Protein AF-A0A7T2W0M8-F1 (afdb_monomer_lite)

InterPro domains:
  IPR026442 IPTL-CTERM protein sorting domain [PF18203] (219-244)
  IPR026442 IPTL-CTERM protein sorting domain [TIGR04174] (220-245)

Organism: Delftia acidovorans (NCBI:txid80866)

pLDDT: mean 85.59, std 17.13, range [41.69, 98.75]

Secondary structure (DSSP, 8-state):
-TTHHHHHHHHHHHHHHTT--------EEE-TT-EE--SEEE-TT--EEESSEEE-TT-EEEEEEEEEE-TT-EEE-TT-EEEEEEEEEETTGGGGEE-TT-EEEE-STT-STTEEEEEE-EEESEEEE--TT-EEEEETT-EEEESSEEEESSBEEEEESS-EEEEEPTT-EEEE-SB--BSEE-TTSSPBSTT--BPTT----TTBSSPPP--------PPPHHHHHHHHHHHHHHHHHHHT-----------

Sequence (255 aa):
MHEFNRSLRAALAALLLAGAAAAQAAAFTVGAGGGAYHGTIDLACGDLEVNGPLSAAGATFTGVGMVRIGAAGSIAAAGARIELGAGWHNAAGPGGFTGAASTVAVVGRCSSGGATDITGNTTFSHLSAAQAGQVLRFAAGSEQQVGGTLTLGDVAPQGQGGTAFLTLLPGGAQQIGAVTVAGVDASRGQWLAPTGQNGPGGSSAPGWFARPPTLGAVAVPSLGEWSVLLLSTLAGLLGWRRLRAPRGTTTPTAR

Structure (mmCIF, N/CA/C/O backbone):
data_AF-A0A7T2W0M8-F1
#
_entry.id   AF-A0A7T2W0M8-F1
#
loop_
_atom_site.group_PDB
_atom_site.id
_atom_site.type_symbol
_atom_site.label_atom_id
_atom_site.label_alt_id
_atom_site.label_comp_id
_atom_site.label_asym_id
_atom_site.label_entity_id
_atom_site.label_seq_id
_atom_site.pdbx_PDB_ins_code
_atom_site.Cartn_x
_atom_site.Cartn_y
_atom_site.Cartn_z
_atom_site.occupancy
_atom_site.B_iso_or_equiv
_atom_site.auth_seq_id
_atom_site.auth_comp_id
_atom_site.auth_asym_id
_atom_site.auth_atom_id
_atom_site.pdbx_PDB_model_num
ATOM 1 N N . MET A 1 1 ? -60.285 13.609 -26.391 1.00 54.38 1 MET A N 1
ATOM 2 C CA . MET A 1 1 ? -60.100 12.774 -25.176 1.00 54.38 1 MET A CA 1
ATOM 3 C C . MET A 1 1 ? -58.938 11.774 -25.255 1.00 54.38 1 MET A C 1
ATOM 5 O O . MET A 1 1 ? -58.418 11.423 -24.205 1.00 54.38 1 MET A O 1
ATOM 9 N N . HIS A 1 2 ? -58.475 11.339 -26.437 1.00 50.44 2 HIS A N 1
ATOM 10 C CA . HIS A 1 2 ? -57.364 10.374 -26.544 1.00 50.44 2 HIS A CA 1
ATOM 11 C C . HIS A 1 2 ? -55.961 10.927 -26.214 1.00 50.44 2 HIS A C 1
ATOM 13 O O . HIS A 1 2 ? -55.124 10.171 -25.728 1.00 50.44 2 HIS A O 1
ATOM 19 N N . GLU A 1 3 ? -55.697 12.221 -26.415 1.00 49.81 3 GLU A N 1
ATOM 20 C CA . GLU A 1 3 ? -54.364 12.802 -26.166 1.00 49.81 3 GLU A CA 1
ATOM 21 C C . GLU A 1 3 ? -54.072 13.056 -24.681 1.00 49.81 3 GLU A C 1
ATOM 23 O O . GLU A 1 3 ? -52.961 12.807 -24.221 1.00 49.81 3 GLU A O 1
ATOM 28 N N . PHE A 1 4 ? -55.087 13.425 -23.894 1.00 53.53 4 PHE A N 1
ATOM 29 C CA . PHE A 1 4 ? -54.942 13.685 -22.455 1.00 53.53 4 PHE A CA 1
ATOM 30 C C . PHE A 1 4 ? -54.483 12.437 -21.676 1.00 53.53 4 PHE A C 1
ATOM 32 O O . PHE A 1 4 ? -53.680 12.514 -20.750 1.00 53.53 4 PHE A O 1
ATOM 39 N N . ASN A 1 5 ? -54.927 11.257 -22.119 1.00 54.75 5 ASN A N 1
ATOM 40 C CA . ASN A 1 5 ? -54.570 9.967 -21.525 1.00 54.75 5 ASN A CA 1
ATOM 41 C C . ASN A 1 5 ? -53.127 9.529 -21.854 1.00 54.75 5 ASN A C 1
ATOM 43 O O . ASN A 1 5 ? -52.549 8.700 -21.151 1.00 54.75 5 ASN A O 1
ATOM 47 N N . ARG A 1 6 ? -52.532 10.082 -22.921 1.00 54.69 6 ARG A N 1
ATOM 48 C CA . ARG A 1 6 ? -51.153 9.792 -23.345 1.00 54.69 6 ARG A CA 1
ATOM 49 C C . ARG A 1 6 ? -50.152 10.624 -22.539 1.00 54.69 6 ARG A C 1
ATOM 51 O O . ARG A 1 6 ? -49.151 10.084 -22.074 1.00 54.69 6 ARG A O 1
ATOM 58 N N . SER A 1 7 ? -50.483 11.890 -22.285 1.00 54.88 7 SER A N 1
ATOM 59 C CA . SER A 1 7 ? -49.679 12.814 -21.475 1.00 54.88 7 SER A CA 1
ATOM 60 C C . SER A 1 7 ? -49.634 12.412 -19.997 1.00 54.88 7 SER A C 1
ATOM 62 O O . SER A 1 7 ? -48.577 12.472 -19.373 1.00 54.88 7 SER A O 1
ATOM 64 N N . LEU A 1 8 ? -50.753 11.919 -19.450 1.00 53.69 8 LEU A N 1
ATOM 65 C CA . LEU A 1 8 ? -50.835 11.464 -18.057 1.00 53.69 8 LEU A CA 1
ATOM 66 C C . LEU A 1 8 ? -49.981 10.206 -17.799 1.00 53.69 8 LEU A C 1
ATOM 68 O O . LEU A 1 8 ? -49.335 10.092 -16.761 1.00 53.69 8 LEU A O 1
ATOM 72 N N . ARG A 1 9 ? -49.923 9.279 -18.768 1.00 56.34 9 ARG A N 1
ATOM 73 C CA . ARG A 1 9 ? -49.090 8.063 -18.689 1.00 56.34 9 ARG A CA 1
ATOM 74 C C . ARG A 1 9 ? -47.593 8.361 -18.812 1.00 56.34 9 ARG A C 1
ATOM 76 O O . ARG A 1 9 ? -46.797 7.721 -18.133 1.00 56.34 9 ARG A O 1
ATOM 83 N N . ALA A 1 10 ? -47.216 9.341 -19.635 1.00 57.12 10 ALA A N 1
ATOM 84 C CA . ALA A 1 10 ? -45.825 9.774 -19.772 1.00 57.12 10 ALA A CA 1
ATOM 85 C C . ALA A 1 10 ? -45.307 10.474 -18.501 1.00 57.12 10 ALA A C 1
ATOM 87 O O . ALA A 1 10 ? -44.186 10.211 -18.069 1.00 57.12 10 ALA A O 1
ATOM 88 N N . ALA A 1 11 ? -46.141 11.297 -17.854 1.00 57.31 11 ALA A N 1
ATOM 89 C CA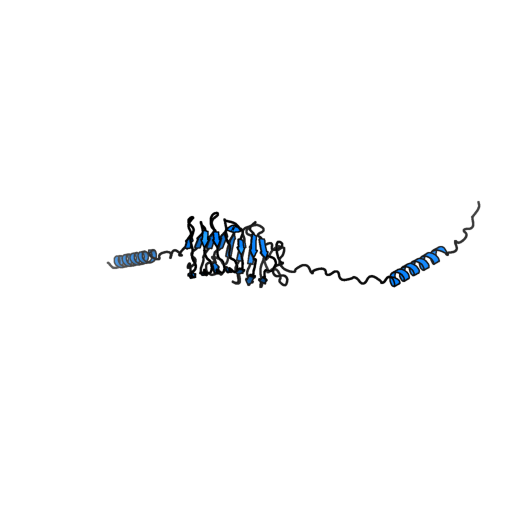 . ALA A 1 11 ? -45.790 11.956 -16.596 1.00 57.31 11 ALA A CA 1
ATOM 90 C C . ALA A 1 11 ? -45.624 10.959 -15.432 1.00 57.31 11 ALA A C 1
ATOM 92 O O . ALA A 1 11 ? -44.709 11.106 -14.623 1.00 57.31 11 ALA A O 1
ATOM 93 N N . LEU A 1 12 ? -46.451 9.906 -15.378 1.00 55.28 12 LEU A N 1
ATOM 94 C CA . LEU A 1 12 ? -46.353 8.868 -14.345 1.00 55.28 12 LEU A CA 1
ATOM 95 C C . LEU A 1 12 ? -45.084 8.005 -14.493 1.00 55.28 12 LEU A C 1
ATOM 97 O O . LEU A 1 12 ? -44.481 7.622 -13.494 1.00 55.28 12 LEU A O 1
ATOM 101 N N . ALA A 1 13 ? -44.648 7.734 -15.730 1.00 54.69 13 ALA A N 1
ATOM 102 C CA . ALA A 1 13 ? -43.407 7.003 -15.998 1.00 54.69 13 ALA A CA 1
ATOM 103 C C . ALA A 1 13 ? -42.158 7.823 -15.627 1.00 54.69 13 ALA A C 1
ATOM 105 O O . ALA A 1 13 ? -41.228 7.284 -15.034 1.00 54.69 13 ALA A O 1
ATOM 106 N N . ALA A 1 14 ? -42.152 9.134 -15.895 1.00 55.06 14 ALA A N 1
ATOM 107 C CA . ALA A 1 14 ? -41.048 10.015 -15.505 1.00 55.06 14 ALA A CA 1
ATOM 108 C C . ALA A 1 14 ? -40.925 10.176 -13.976 1.00 55.06 14 ALA A C 1
ATOM 110 O O . ALA A 1 14 ? -39.813 10.260 -13.457 1.00 55.06 14 ALA A O 1
ATOM 111 N N . LEU A 1 15 ? -42.046 10.146 -13.242 1.00 53.12 15 LEU A N 1
ATOM 112 C CA . LEU A 1 15 ? -42.040 10.199 -11.774 1.00 53.12 15 LEU A CA 1
ATOM 113 C C . LEU A 1 15 ? -41.512 8.902 -11.131 1.00 53.12 15 LEU A C 1
ATOM 115 O O . LEU A 1 15 ? -40.892 8.955 -10.073 1.00 53.12 15 LEU A O 1
ATOM 119 N N . LEU A 1 16 ? -41.710 7.748 -11.779 1.00 50.25 16 LEU A N 1
ATOM 120 C CA . LEU A 1 16 ? -41.204 6.450 -11.308 1.00 50.25 16 LEU A CA 1
ATOM 121 C C . LEU A 1 16 ? -39.692 6.269 -11.545 1.00 50.25 16 LEU A C 1
ATOM 123 O O . LEU A 1 16 ? -39.049 5.549 -10.786 1.00 50.25 16 LEU A O 1
ATOM 127 N N . LEU A 1 17 ? -39.103 6.951 -12.536 1.00 50.19 17 LEU A N 1
ATOM 128 C CA . LEU A 1 17 ? -37.648 6.950 -12.765 1.00 50.19 17 LEU A CA 1
ATOM 129 C C . LEU A 1 17 ? -36.875 7.956 -11.893 1.00 50.19 17 LEU A C 1
ATOM 131 O O . LEU A 1 17 ? -35.672 7.794 -11.716 1.00 50.19 17 LEU A O 1
ATOM 135 N N . ALA A 1 18 ? -37.542 8.953 -11.306 1.00 50.78 18 ALA A N 1
ATOM 136 C CA . ALA A 1 18 ? -36.915 9.886 -10.362 1.00 50.78 18 ALA A CA 1
ATOM 137 C C . ALA A 1 18 ? -36.729 9.291 -8.948 1.00 50.78 18 ALA A C 1
ATOM 139 O O . ALA A 1 18 ? -36.037 9.875 -8.118 1.00 50.78 18 ALA A O 1
ATOM 140 N N . GLY A 1 19 ? -37.343 8.132 -8.677 1.00 41.69 19 GLY A N 1
ATOM 141 C CA . GLY A 1 19 ? -37.269 7.412 -7.403 1.00 41.69 19 GLY A CA 1
ATOM 142 C C . GLY A 1 19 ? -36.206 6.314 -7.342 1.00 41.69 19 GLY A C 1
ATOM 143 O O . GLY A 1 19 ? -36.139 5.610 -6.335 1.00 41.69 19 GLY A O 1
ATOM 144 N N . ALA A 1 20 ? -35.374 6.149 -8.380 1.00 43.62 20 ALA A N 1
ATOM 145 C CA . ALA A 1 20 ? -34.167 5.337 -8.278 1.00 43.62 20 ALA A CA 1
ATOM 146 C C . ALA A 1 20 ? -33.198 6.062 -7.340 1.00 43.62 20 ALA A C 1
ATOM 148 O O . ALA A 1 20 ? -32.345 6.837 -7.770 1.00 43.62 20 ALA A O 1
ATOM 149 N N . ALA A 1 21 ? -33.401 5.860 -6.037 1.00 44.41 21 ALA A N 1
ATOM 150 C CA . ALA A 1 21 ? -32.468 6.247 -5.005 1.00 44.41 21 ALA A CA 1
ATOM 151 C C . ALA A 1 21 ? -31.076 5.847 -5.488 1.00 44.41 21 ALA A C 1
ATOM 153 O O . ALA A 1 21 ? -30.828 4.673 -5.774 1.00 44.41 21 ALA A O 1
ATOM 154 N N . ALA A 1 22 ? -30.178 6.825 -5.606 1.00 44.47 22 ALA A N 1
ATOM 155 C CA . ALA A 1 22 ? -28.765 6.525 -5.529 1.00 44.47 22 ALA A CA 1
ATOM 156 C C . ALA A 1 22 ? -28.620 5.682 -4.262 1.00 44.47 22 ALA A C 1
ATOM 158 O O . ALA A 1 22 ? -28.859 6.190 -3.166 1.00 44.47 22 ALA A O 1
ATOM 159 N N . ALA A 1 23 ? -28.363 4.384 -4.416 1.00 41.91 23 ALA A N 1
ATOM 160 C CA . ALA A 1 23 ? -27.996 3.539 -3.301 1.00 41.91 23 ALA A CA 1
ATOM 161 C C . ALA A 1 23 ? -26.742 4.195 -2.725 1.00 41.91 23 ALA A C 1
ATOM 163 O O . ALA A 1 23 ? -25.669 4.098 -3.320 1.00 41.91 23 ALA A O 1
ATOM 164 N N . GLN A 1 24 ? -26.899 4.988 -1.660 1.00 45.53 24 GLN A N 1
ATOM 165 C CA . GLN A 1 24 ? -25.758 5.542 -0.958 1.00 45.53 24 GLN A CA 1
ATOM 166 C C . GLN A 1 24 ? -24.965 4.333 -0.483 1.00 45.53 24 GLN A C 1
ATOM 168 O O . GLN A 1 24 ? -25.453 3.545 0.329 1.00 45.53 24 GLN A O 1
ATOM 173 N N . ALA A 1 25 ? -23.780 4.153 -1.061 1.00 53.84 25 ALA A N 1
ATOM 174 C CA . ALA A 1 25 ? -22.843 3.150 -0.607 1.00 53.84 25 ALA A CA 1
ATOM 175 C C . ALA A 1 25 ? -22.631 3.368 0.896 1.00 53.84 25 ALA A C 1
ATOM 177 O O . ALA A 1 25 ? -22.449 4.505 1.343 1.00 53.84 25 ALA A O 1
ATOM 178 N N . ALA A 1 26 ? -22.755 2.303 1.683 1.00 60.84 26 ALA A N 1
ATOM 179 C CA . ALA A 1 26 ? -22.680 2.410 3.128 1.00 60.84 26 ALA A CA 1
ATOM 180 C C . ALA A 1 26 ? -21.237 2.759 3.513 1.00 60.84 26 ALA A C 1
ATOM 182 O O . ALA A 1 26 ? -20.351 1.911 3.459 1.00 60.84 26 ALA A O 1
ATOM 183 N N . ALA A 1 27 ? -20.990 4.020 3.866 1.00 86.12 27 ALA A N 1
ATOM 184 C CA . ALA A 1 27 ? -19.720 4.421 4.448 1.00 86.12 27 ALA A CA 1
ATOM 185 C C . ALA A 1 27 ? -19.640 3.902 5.892 1.00 86.12 27 ALA A C 1
ATOM 187 O O . ALA A 1 27 ? -20.592 4.034 6.665 1.00 86.12 27 ALA A O 1
ATOM 188 N N . PHE A 1 28 ? -18.503 3.318 6.262 1.00 94.19 28 PHE A N 1
ATOM 189 C CA . PHE A 1 28 ? -18.184 2.997 7.648 1.00 94.19 28 PHE A CA 1
ATOM 190 C C . PHE A 1 28 ? -17.311 4.114 8.205 1.00 94.19 28 PHE A C 1
ATOM 192 O O . PHE A 1 28 ? -16.152 4.252 7.816 1.00 94.19 28 PHE A O 1
ATOM 199 N N . THR A 1 29 ? -17.863 4.906 9.121 1.00 95.94 29 THR A N 1
ATOM 200 C CA . THR A 1 29 ? -17.172 6.075 9.673 1.00 95.94 29 THR A CA 1
ATOM 201 C C . THR A 1 29 ? -16.845 5.882 11.150 1.00 95.94 29 THR A C 1
ATOM 203 O O . THR A 1 29 ? -17.721 5.605 11.967 1.00 95.94 29 THR A O 1
ATOM 206 N N . VAL A 1 30 ? -15.582 6.106 11.508 1.00 96.25 30 VAL A N 1
ATOM 207 C CA . VAL A 1 30 ? -15.088 6.169 12.886 1.00 96.25 30 VAL A CA 1
ATOM 208 C C . VAL A 1 30 ? -14.776 7.620 13.217 1.00 96.25 30 VAL A C 1
ATOM 210 O O . VAL A 1 30 ? -13.864 8.222 12.647 1.00 96.25 30 VAL A O 1
ATOM 213 N N . GLY A 1 31 ? -15.548 8.197 14.136 1.00 94.69 31 GLY A N 1
ATOM 214 C CA . GLY A 1 31 ? -15.343 9.566 14.607 1.00 94.69 31 GLY A CA 1
ATOM 215 C C . GLY A 1 31 ? -14.135 9.712 15.539 1.00 94.69 31 GLY A C 1
ATOM 216 O O . GLY A 1 31 ? -13.470 8.740 15.888 1.00 94.69 31 GLY A O 1
ATOM 217 N N . ALA A 1 32 ? -13.888 10.940 16.001 1.00 92.31 32 ALA A N 1
ATOM 218 C CA . ALA A 1 32 ? -12.747 11.275 16.864 1.00 92.31 32 ALA A CA 1
ATOM 219 C C . ALA A 1 32 ? -12.708 10.499 18.198 1.00 92.31 32 ALA A C 1
ATOM 221 O O . ALA A 1 32 ? -11.633 10.289 18.750 1.00 92.31 32 ALA A O 1
ATOM 222 N N . GLY A 1 33 ? -13.863 10.043 18.702 1.00 90.56 33 GLY A N 1
ATOM 223 C CA . GLY A 1 33 ? -13.948 9.195 19.900 1.00 90.56 33 GLY A CA 1
ATOM 224 C C . GLY A 1 33 ? -13.418 7.770 19.704 1.00 90.56 33 GLY A C 1
ATOM 225 O O . GLY A 1 33 ? -13.269 7.037 20.679 1.00 90.56 33 GLY A O 1
ATOM 226 N N . GLY A 1 34 ? -13.116 7.388 18.462 1.00 95.81 34 GLY A N 1
ATOM 227 C CA . GLY A 1 34 ? -12.664 6.054 18.107 1.00 95.81 34 GLY A CA 1
ATOM 228 C C . GLY A 1 34 ? -13.784 5.019 18.060 1.00 95.81 34 GLY A C 1
ATOM 229 O O . GLY A 1 34 ? -14.970 5.330 18.183 1.00 95.81 34 GLY A O 1
ATOM 230 N N . GLY A 1 35 ? -13.396 3.768 17.840 1.00 95.50 35 GLY A N 1
ATOM 231 C CA . GLY A 1 35 ? -14.312 2.641 17.759 1.00 95.50 35 GLY A CA 1
ATOM 232 C C . GLY A 1 35 ? -13.587 1.303 17.694 1.00 95.50 35 GLY A C 1
ATOM 233 O O . GLY A 1 35 ? -12.365 1.234 17.560 1.00 95.50 35 GLY A O 1
ATOM 234 N N . ALA A 1 36 ? -14.358 0.226 17.782 1.00 97.25 36 ALA A N 1
ATOM 235 C CA . ALA A 1 36 ? -13.867 -1.132 17.617 1.00 97.25 36 ALA A CA 1
ATOM 236 C C . ALA A 1 36 ? -14.786 -1.902 16.668 1.00 97.25 36 ALA A C 1
ATOM 238 O O . ALA A 1 36 ? -16.010 -1.805 16.764 1.00 97.25 36 ALA A O 1
ATOM 239 N N . TYR A 1 37 ? -14.196 -2.669 15.760 1.00 97.19 37 TYR A N 1
ATOM 240 C CA . TYR A 1 37 ? -14.911 -3.534 14.837 1.00 97.19 37 TYR A CA 1
ATOM 241 C C . TYR A 1 37 ? -14.096 -4.798 14.583 1.00 97.19 37 TYR A C 1
ATOM 243 O O . TYR A 1 37 ? -12.976 -4.717 14.105 1.00 97.19 37 TYR A O 1
ATOM 251 N N . HIS A 1 38 ? -14.655 -5.969 14.878 1.00 96.12 38 HIS A N 1
ATOM 252 C CA . HIS A 1 38 ? -13.936 -7.252 14.806 1.00 96.12 38 HIS A CA 1
ATOM 253 C C . HIS A 1 38 ? -14.637 -8.284 13.910 1.00 96.12 38 HIS A C 1
ATOM 255 O O . HIS A 1 38 ? -14.308 -9.466 13.945 1.00 96.12 38 HIS A O 1
ATOM 261 N N . GLY A 1 39 ? -15.646 -7.850 13.152 1.00 96.56 39 GLY A N 1
ATOM 262 C CA . GLY A 1 39 ? -16.467 -8.717 12.311 1.00 96.56 39 GLY A CA 1
ATOM 263 C C . GLY A 1 39 ? -16.042 -8.734 10.845 1.00 96.56 39 GLY A C 1
ATOM 264 O O . GLY A 1 39 ? -14.950 -8.297 10.474 1.00 96.56 39 GLY A O 1
ATOM 265 N N . THR A 1 40 ? -16.956 -9.215 10.006 1.00 97.62 40 THR A N 1
ATOM 266 C CA . THR A 1 40 ? -16.873 -9.126 8.547 1.00 97.62 40 THR A CA 1
ATOM 267 C C . THR A 1 40 ? -17.937 -8.173 8.020 1.00 97.62 40 THR A C 1
ATOM 269 O O . THR A 1 40 ? -19.115 -8.318 8.354 1.00 97.62 40 THR A O 1
ATOM 272 N N . ILE A 1 41 ? -17.535 -7.221 7.179 1.00 96.00 41 ILE A N 1
ATOM 273 C CA . ILE A 1 41 ? -18.435 -6.277 6.513 1.00 96.00 41 ILE A CA 1
ATOM 274 C C . ILE A 1 41 ? -18.063 -6.131 5.036 1.00 96.00 41 ILE A C 1
ATOM 276 O O . ILE A 1 41 ? -16.887 -6.131 4.670 1.00 96.00 41 ILE A O 1
ATOM 280 N N . ASP A 1 42 ? -19.082 -6.008 4.190 1.00 95.88 42 ASP A N 1
ATOM 281 C CA . ASP A 1 42 ? -18.961 -5.547 2.806 1.00 95.88 42 ASP A CA 1
ATOM 282 C C . ASP A 1 42 ? -19.539 -4.128 2.742 1.00 95.88 42 ASP A C 1
ATOM 284 O O . ASP A 1 42 ? -20.692 -3.921 3.127 1.00 95.88 42 ASP A O 1
ATOM 288 N N . LEU A 1 43 ? -18.741 -3.147 2.313 1.00 95.56 43 LEU A N 1
ATOM 289 C CA . LEU A 1 43 ? -19.176 -1.746 2.225 1.00 95.56 43 LEU A CA 1
ATOM 290 C C . LEU A 1 43 ? -19.883 -1.416 0.906 1.00 95.56 43 LEU A C 1
ATOM 292 O O . LEU A 1 43 ? -20.316 -0.283 0.714 1.00 95.56 43 LEU A O 1
ATOM 296 N N . ALA A 1 44 ? -20.024 -2.381 -0.006 1.00 94.19 44 ALA A N 1
ATOM 297 C CA . ALA A 1 44 ? -20.683 -2.208 -1.297 1.00 94.19 44 ALA A CA 1
ATOM 298 C C . ALA A 1 44 ? -20.149 -0.989 -2.080 1.00 94.19 44 ALA A C 1
ATOM 300 O O . ALA A 1 44 ? -20.909 -0.188 -2.619 1.00 94.19 44 ALA A O 1
ATOM 301 N N . CYS A 1 45 ? -18.821 -0.868 -2.134 1.00 94.31 45 CYS A N 1
ATOM 302 C CA . CYS A 1 45 ? -18.059 0.263 -2.669 1.00 94.31 45 CYS A CA 1
ATOM 303 C C . CYS A 1 45 ? -18.161 1.568 -1.872 1.00 94.31 45 CYS A C 1
ATOM 305 O O . CYS A 1 45 ? -17.771 2.618 -2.375 1.00 94.31 45 CYS A O 1
ATOM 307 N N . GLY A 1 46 ? -18.646 1.497 -0.634 1.00 94.69 46 GLY A N 1
ATOM 308 C CA . GLY A 1 46 ? -18.607 2.582 0.335 1.00 94.69 46 GLY A CA 1
ATOM 309 C C . GLY A 1 46 ? -17.233 2.720 0.977 1.00 94.69 46 GLY A C 1
ATOM 310 O O . GLY A 1 46 ? -16.404 1.805 0.941 1.00 94.69 46 GLY A O 1
ATOM 311 N N . ASP A 1 47 ? -16.993 3.882 1.569 1.00 95.75 47 ASP A N 1
ATOM 312 C CA . ASP A 1 47 ? -15.686 4.227 2.114 1.00 95.75 47 ASP A CA 1
ATOM 313 C C . ASP A 1 47 ? -15.537 3.788 3.571 1.00 95.75 47 ASP A C 1
ATOM 315 O O . ASP A 1 47 ? -16.479 3.841 4.363 1.00 95.75 47 ASP A O 1
ATOM 319 N N . LEU A 1 48 ? -14.318 3.397 3.935 1.00 97.50 48 LEU A N 1
ATOM 320 C CA . LEU A 1 48 ? -13.888 3.268 5.321 1.00 97.50 48 LEU A CA 1
ATOM 321 C C . LEU A 1 48 ? -13.220 4.582 5.730 1.00 97.50 48 LEU A C 1
ATOM 323 O O . LEU A 1 48 ? -12.069 4.834 5.373 1.00 97.50 48 LEU A O 1
ATOM 327 N N . GLU A 1 49 ? -13.933 5.417 6.479 1.00 97.75 49 GLU A N 1
ATOM 328 C CA . GLU A 1 49 ? -13.439 6.708 6.952 1.00 97.75 49 GLU A CA 1
ATOM 329 C C . GLU A 1 49 ? -13.085 6.652 8.441 1.00 97.75 49 GLU A C 1
ATOM 331 O O . GLU A 1 49 ? -13.921 6.367 9.294 1.00 97.75 49 GLU A O 1
ATOM 336 N N . VAL A 1 50 ? -11.832 6.944 8.774 1.00 98.12 50 VAL A N 1
ATOM 337 C CA . VAL A 1 50 ? -11.278 6.799 10.120 1.00 98.12 50 VAL A CA 1
ATOM 338 C C . VAL A 1 50 ? -10.654 8.117 10.560 1.00 98.12 50 VAL A C 1
ATOM 340 O O . VAL A 1 50 ? -9.547 8.466 10.155 1.00 98.12 50 VAL A O 1
ATOM 343 N N . ASN A 1 51 ? -11.376 8.852 11.404 1.00 97.56 51 ASN A N 1
ATOM 344 C CA . ASN A 1 51 ? -10.979 10.162 11.931 1.00 97.56 51 ASN A CA 1
ATOM 345 C C . ASN A 1 51 ? -10.554 10.118 13.416 1.00 97.56 51 ASN A C 1
ATOM 347 O O . ASN A 1 51 ? -10.089 11.124 13.947 1.00 97.56 51 ASN A O 1
ATOM 351 N N . GLY A 1 52 ? -10.693 8.963 14.072 1.00 96.75 52 GLY A N 1
ATOM 352 C CA . GLY A 1 52 ? -10.150 8.644 15.399 1.00 96.75 52 GLY A CA 1
ATOM 353 C C . GLY A 1 52 ? -9.576 7.219 15.428 1.00 96.75 52 GLY A C 1
ATOM 354 O O . GLY A 1 52 ? -9.453 6.602 14.370 1.00 96.75 52 GLY A O 1
ATOM 355 N N . PRO A 1 53 ? -9.196 6.667 16.592 1.00 98.12 53 PRO A N 1
ATOM 356 C CA . PRO A 1 53 ? -8.609 5.329 16.670 1.00 98.12 53 PRO A CA 1
ATOM 357 C C . PRO A 1 53 ? -9.642 4.221 16.415 1.00 98.12 53 PRO A C 1
ATOM 359 O O . PRO A 1 53 ? -10.655 4.134 17.104 1.00 98.12 53 PRO A O 1
ATOM 362 N N . LEU A 1 54 ? -9.364 3.335 15.461 1.00 98.56 54 LEU A N 1
ATOM 363 C CA . LEU A 1 54 ? -10.145 2.140 15.153 1.00 98.56 54 LEU A CA 1
ATOM 364 C C . LEU A 1 54 ? -9.375 0.879 15.566 1.00 98.56 54 LEU A C 1
ATOM 366 O O . LEU A 1 54 ? -8.345 0.551 14.978 1.00 98.56 54 LEU A O 1
ATOM 370 N N . SER A 1 55 ? -9.907 0.128 16.529 1.00 98.38 55 SER A N 1
ATOM 371 C CA . SER A 1 55 ? -9.473 -1.246 16.804 1.00 98.38 55 SER A CA 1
ATOM 372 C C . SER A 1 55 ? -10.156 -2.203 15.830 1.00 98.38 55 SER A C 1
ATOM 374 O O . SER A 1 55 ? -11.374 -2.359 15.865 1.00 98.38 55 SER A O 1
ATOM 376 N N . ALA A 1 56 ? -9.380 -2.833 14.953 1.00 98.25 56 ALA A N 1
ATOM 377 C CA . ALA A 1 56 ? -9.871 -3.689 13.876 1.00 98.25 56 ALA A CA 1
ATOM 378 C C . ALA A 1 56 ? -9.192 -5.067 13.835 1.00 98.25 56 ALA A C 1
ATOM 380 O O . ALA A 1 56 ? -9.088 -5.689 12.778 1.00 98.25 56 ALA A O 1
ATOM 381 N N . ALA A 1 57 ? -8.681 -5.548 14.970 1.00 98.00 57 ALA A N 1
ATOM 382 C CA . ALA A 1 57 ? -7.977 -6.825 15.024 1.00 98.00 57 ALA A CA 1
ATOM 383 C C . ALA A 1 57 ? -8.875 -7.982 14.545 1.00 98.00 57 ALA A C 1
ATOM 385 O O . ALA A 1 57 ? -10.009 -8.114 15.008 1.00 98.00 57 ALA A O 1
ATOM 386 N N . GLY A 1 58 ? -8.367 -8.793 13.614 1.00 97.81 58 GLY A N 1
ATOM 387 C CA . GLY A 1 58 ? -9.077 -9.920 12.998 1.00 97.81 58 GLY A CA 1
ATOM 388 C C . GLY A 1 58 ? -10.254 -9.542 12.091 1.00 97.81 58 GLY A C 1
ATOM 389 O O . GLY A 1 58 ? -10.911 -10.433 11.556 1.00 97.81 58 GLY A O 1
ATOM 390 N N . ALA A 1 59 ? -10.533 -8.250 11.899 1.00 98.38 59 ALA A N 1
ATOM 391 C CA . ALA A 1 59 ? -11.656 -7.808 11.087 1.00 98.38 59 ALA A CA 1
ATOM 392 C C . ALA A 1 59 ? -11.445 -8.107 9.600 1.00 98.38 59 ALA A C 1
ATOM 394 O O . ALA A 1 59 ? -10.319 -8.142 9.099 1.00 98.38 59 ALA A O 1
ATOM 395 N N . THR A 1 60 ? -12.547 -8.267 8.875 1.00 98.62 60 THR A N 1
ATOM 396 C CA . THR A 1 60 ? -12.542 -8.401 7.418 1.00 98.62 60 THR A CA 1
ATOM 397 C C . THR A 1 60 ? -13.412 -7.315 6.799 1.00 98.62 60 THR A C 1
ATOM 399 O O . THR A 1 60 ? -14.631 -7.328 6.950 1.00 98.62 60 THR A O 1
ATOM 402 N N . PHE A 1 61 ? -12.787 -6.387 6.083 1.00 97.88 61 PHE A N 1
ATOM 403 C CA . PHE A 1 61 ? -13.464 -5.373 5.283 1.00 97.88 61 PHE A CA 1
ATOM 404 C C . PHE A 1 61 ? -13.361 -5.769 3.816 1.00 97.88 61 PHE A C 1
ATOM 406 O O . PHE A 1 61 ? -12.261 -5.970 3.304 1.00 97.88 61 PHE A O 1
ATOM 413 N N . THR A 1 62 ? -14.497 -5.885 3.142 1.00 96.88 62 THR A N 1
ATOM 414 C CA . THR A 1 62 ? -14.574 -6.181 1.708 1.00 96.88 62 THR A CA 1
ATOM 415 C C . THR A 1 62 ? -15.376 -5.112 0.991 1.00 96.88 62 THR A C 1
ATOM 417 O O . THR A 1 62 ? -16.097 -4.337 1.622 1.00 96.88 62 THR A O 1
ATOM 420 N N . GLY A 1 63 ? -15.223 -5.047 -0.333 1.00 94.56 63 GLY A N 1
ATOM 421 C CA . GLY A 1 63 ? -15.950 -4.074 -1.143 1.00 94.56 63 GLY A CA 1
ATOM 422 C C . GLY A 1 63 ? -15.735 -2.639 -0.663 1.00 94.56 63 GLY A C 1
ATOM 423 O O . GLY A 1 63 ? -16.662 -1.842 -0.748 1.00 94.56 63 GLY A O 1
ATOM 424 N N . VAL A 1 64 ? -14.559 -2.315 -0.117 1.00 96.75 64 VAL A N 1
ATOM 425 C CA . VAL A 1 64 ? -14.247 -0.945 0.286 1.00 96.75 64 VAL A CA 1
ATOM 426 C C . VAL A 1 64 ? -13.986 -0.134 -0.981 1.00 96.75 64 VAL A C 1
ATOM 428 O O . VAL A 1 64 ? -13.191 -0.527 -1.836 1.00 96.75 64 VAL A O 1
ATOM 431 N N . GLY A 1 65 ? -14.657 1.005 -1.118 1.00 95.56 65 GLY A N 1
ATOM 432 C CA . GLY A 1 65 ? -14.321 2.001 -2.128 1.00 95.56 65 GLY A CA 1
ATOM 433 C C . GLY A 1 65 ? -12.939 2.559 -1.817 1.00 95.56 65 GLY A C 1
ATOM 434 O O . GLY A 1 65 ? -11.929 2.105 -2.363 1.00 95.56 65 GLY A O 1
ATOM 435 N N . MET A 1 66 ? -12.889 3.504 -0.886 1.00 95.44 66 MET A N 1
ATOM 436 C CA . MET A 1 66 ? -11.658 4.112 -0.403 1.00 95.44 66 MET A CA 1
ATOM 437 C C . MET A 1 66 ? -11.452 3.877 1.095 1.00 95.44 66 MET A C 1
ATOM 439 O O . MET A 1 66 ? -12.383 3.966 1.891 1.00 95.44 66 MET A O 1
ATOM 443 N N . VAL A 1 67 ? -10.204 3.635 1.499 1.00 98.06 67 VAL A N 1
ATOM 444 C CA . VAL A 1 67 ? -9.791 3.763 2.904 1.00 98.06 67 VAL A CA 1
ATOM 445 C C . VAL A 1 67 ? -9.246 5.171 3.116 1.00 98.06 67 VAL A C 1
ATOM 447 O O . VAL A 1 67 ? -8.266 5.554 2.477 1.00 98.06 67 VAL A O 1
ATOM 450 N N . ARG A 1 68 ? -9.853 5.938 4.023 1.00 98.12 68 ARG A N 1
ATOM 451 C CA . ARG A 1 68 ? -9.425 7.289 4.406 1.00 98.12 68 ARG A CA 1
ATOM 452 C C . ARG A 1 68 ? -9.099 7.338 5.888 1.00 98.12 68 ARG A C 1
ATOM 454 O O . ARG A 1 68 ? -9.991 7.317 6.726 1.00 98.12 68 ARG A O 1
ATOM 461 N N . ILE A 1 69 ? -7.820 7.479 6.202 1.00 98.50 69 ILE A N 1
ATOM 462 C CA . ILE A 1 69 ? -7.322 7.719 7.554 1.00 98.50 69 ILE A CA 1
ATOM 463 C C . ILE A 1 69 ? -7.009 9.211 7.650 1.00 98.50 69 ILE A C 1
ATOM 465 O O . ILE A 1 69 ? -6.113 9.716 6.964 1.00 98.50 69 ILE A O 1
ATOM 469 N N . GLY A 1 70 ? -7.797 9.930 8.447 1.00 98.00 70 GLY A N 1
ATOM 470 C CA . GLY A 1 70 ? -7.590 11.347 8.732 1.00 98.00 70 GLY A CA 1
ATOM 471 C C . GLY A 1 70 ? -6.315 11.579 9.545 1.00 98.00 70 GLY A C 1
ATOM 472 O O . GLY A 1 70 ? -5.728 10.642 10.071 1.00 98.00 70 GLY A O 1
ATOM 473 N N . ALA A 1 71 ? -5.884 12.835 9.688 1.00 96.75 71 ALA A N 1
ATOM 474 C CA . ALA A 1 71 ? -4.629 13.167 10.379 1.00 96.75 71 ALA A CA 1
ATOM 475 C C . ALA A 1 71 ? -4.599 12.743 11.865 1.00 96.75 71 ALA A C 1
ATOM 477 O O . ALA A 1 71 ? -3.530 12.485 12.405 1.00 96.75 71 ALA A O 1
ATOM 478 N N . ALA A 1 72 ? -5.768 12.659 12.510 1.00 94.88 72 ALA A N 1
ATOM 479 C CA . ALA A 1 72 ? -5.936 12.142 13.873 1.00 94.88 72 ALA A CA 1
ATOM 480 C C . ALA A 1 72 ? -6.405 10.671 13.913 1.00 94.88 72 ALA A C 1
ATOM 482 O O . ALA A 1 72 ? -6.608 10.106 14.988 1.00 94.88 72 ALA A O 1
ATOM 483 N N . GLY A 1 73 ? -6.618 10.061 12.746 1.00 98.06 73 GLY A N 1
ATOM 484 C CA . GLY A 1 73 ? -7.086 8.690 12.613 1.00 98.06 73 GLY A CA 1
ATOM 485 C C . GLY A 1 73 ? -5.965 7.681 12.822 1.00 98.06 73 GLY A C 1
ATOM 486 O O . GLY A 1 73 ? -4.801 7.939 12.519 1.00 98.06 73 GLY A O 1
ATOM 487 N N . SER A 1 74 ? -6.326 6.499 13.311 1.00 98.50 74 SER A N 1
ATOM 488 C CA . SER A 1 74 ? -5.437 5.339 13.285 1.00 98.50 74 SER A CA 1
ATOM 489 C C . SER A 1 74 ? -6.243 4.054 13.164 1.00 98.50 74 SER A C 1
ATOM 491 O O . SER A 1 74 ? -7.359 3.976 13.667 1.00 98.50 74 SER A O 1
ATOM 493 N N . ILE A 1 75 ? -5.692 3.039 12.505 1.00 98.62 75 ILE A N 1
ATOM 494 C CA . ILE A 1 75 ? -6.285 1.702 12.430 1.00 98.62 75 ILE A CA 1
ATOM 495 C C . ILE A 1 75 ? -5.299 0.699 13.033 1.00 98.62 75 ILE A C 1
ATOM 497 O O . ILE A 1 75 ? -4.185 0.538 12.534 1.00 98.62 75 ILE A O 1
ATOM 501 N N . ALA A 1 76 ? -5.724 0.002 14.087 1.00 98.44 76 ALA A N 1
ATOM 502 C CA . ALA A 1 76 ? -5.033 -1.136 14.684 1.00 98.44 76 ALA A CA 1
ATOM 503 C C . ALA A 1 76 ? -5.634 -2.443 14.140 1.00 98.44 76 ALA A C 1
ATOM 505 O O . ALA A 1 76 ? -6.598 -2.986 14.675 1.00 98.44 76 ALA A O 1
ATOM 506 N N . ALA A 1 77 ? -5.076 -2.934 13.040 1.00 98.12 77 ALA A N 1
ATOM 507 C CA . ALA A 1 77 ? -5.621 -3.967 12.167 1.00 98.12 77 ALA A CA 1
ATOM 508 C C . ALA A 1 77 ? -4.885 -5.316 12.287 1.00 98.12 77 ALA A C 1
ATOM 510 O O . ALA A 1 77 ? -4.680 -5.994 11.284 1.00 98.12 77 ALA A O 1
ATOM 511 N N . ALA A 1 78 ? -4.406 -5.703 13.474 1.00 98.25 78 ALA A N 1
ATOM 512 C CA . ALA A 1 78 ? -3.645 -6.949 13.634 1.00 98.25 78 ALA A CA 1
ATOM 513 C C . ALA A 1 78 ? -4.433 -8.165 13.100 1.00 98.25 78 ALA A C 1
ATOM 515 O O . ALA A 1 78 ? -5.570 -8.392 13.506 1.00 98.25 78 ALA A O 1
ATOM 516 N N . GLY A 1 79 ? -3.853 -8.920 12.165 1.00 98.06 79 GLY A N 1
ATOM 517 C CA . GLY A 1 79 ? -4.494 -10.062 11.502 1.00 98.06 79 GLY A CA 1
ATOM 518 C C . GLY A 1 79 ? -5.724 -9.724 10.649 1.00 98.06 79 GLY A C 1
ATOM 519 O O . GLY A 1 79 ? -6.441 -10.633 10.246 1.00 98.06 79 GLY A O 1
ATOM 520 N N . ALA A 1 80 ? -6.005 -8.444 10.393 1.00 98.62 80 ALA A N 1
ATOM 521 C CA . ALA A 1 80 ? -7.161 -8.031 9.606 1.00 98.62 80 ALA A CA 1
ATOM 522 C C . ALA A 1 80 ? -6.934 -8.220 8.100 1.00 98.62 80 ALA A C 1
ATOM 524 O O . ALA A 1 80 ? -5.799 -8.212 7.610 1.00 98.62 80 ALA A O 1
ATOM 525 N N . ARG A 1 81 ? -8.033 -8.291 7.349 1.00 98.56 81 ARG A N 1
ATOM 526 C CA . ARG A 1 81 ? -8.043 -8.232 5.886 1.00 98.56 81 ARG A CA 1
ATOM 527 C C . ARG A 1 81 ? -8.859 -7.031 5.423 1.00 98.56 81 ARG A C 1
ATOM 529 O O . ARG A 1 81 ? -9.997 -6.864 5.849 1.00 98.56 81 ARG A O 1
ATOM 536 N N . ILE A 1 82 ? -8.287 -6.208 4.552 1.00 98.50 82 ILE A N 1
ATOM 537 C CA . ILE A 1 82 ? -8.952 -5.037 3.974 1.00 98.50 82 ILE A CA 1
ATOM 538 C C . ILE A 1 82 ? -8.857 -5.138 2.455 1.00 98.50 82 ILE A C 1
ATOM 540 O O . ILE A 1 82 ? -7.761 -5.059 1.905 1.00 98.50 82 ILE A O 1
ATOM 544 N N . GLU A 1 83 ? -9.993 -5.310 1.784 1.00 97.81 83 GLU A N 1
ATOM 545 C CA . GLU A 1 83 ? -10.094 -5.304 0.325 1.00 97.81 83 GLU A CA 1
ATOM 546 C C . GLU A 1 83 ? -10.686 -3.982 -0.159 1.00 97.81 83 GLU A C 1
ATOM 548 O O . GLU A 1 83 ? -11.826 -3.656 0.179 1.00 97.81 83 GLU A O 1
ATOM 553 N N . LEU A 1 84 ? -9.920 -3.237 -0.955 1.00 96.88 84 LEU A N 1
ATOM 554 C CA . LEU A 1 84 ? -10.287 -1.913 -1.460 1.00 96.88 84 LEU A CA 1
ATOM 555 C C . LEU A 1 84 ? -10.113 -1.815 -2.973 1.00 96.88 84 LEU A C 1
ATOM 557 O O . LEU A 1 84 ? -9.278 -2.531 -3.523 1.00 96.88 84 LEU A O 1
ATOM 561 N N . GLY A 1 85 ? -10.823 -0.892 -3.629 1.00 94.56 85 GLY A N 1
ATOM 562 C CA . GLY A 1 85 ? -10.667 -0.693 -5.077 1.00 94.56 85 GLY A CA 1
ATOM 563 C C . GLY A 1 85 ? -10.428 0.721 -5.575 1.00 94.56 85 GLY A C 1
ATOM 564 O O . GLY A 1 85 ? -9.663 0.898 -6.524 1.00 94.56 85 GLY A O 1
ATOM 565 N N . ALA A 1 86 ? -11.030 1.738 -4.963 1.00 93.06 86 ALA A N 1
ATOM 566 C CA . ALA A 1 86 ? -10.868 3.118 -5.416 1.00 93.06 86 ALA A CA 1
ATOM 567 C C . ALA A 1 86 ? -9.565 3.739 -4.899 1.00 93.06 86 ALA A C 1
ATOM 569 O O . ALA A 1 86 ? -8.855 4.399 -5.658 1.00 93.06 86 ALA A O 1
ATOM 570 N N . GLY A 1 87 ? -9.210 3.510 -3.630 1.00 95.19 87 GLY A N 1
ATOM 571 C CA . GLY A 1 87 ? -7.968 4.074 -3.113 1.00 95.19 87 GLY A CA 1
ATOM 572 C C . GLY A 1 87 ? -7.643 3.835 -1.647 1.00 95.19 87 GLY A C 1
ATOM 573 O O . GLY A 1 87 ? -8.447 3.348 -0.853 1.00 95.19 87 GLY A O 1
ATOM 574 N N . TRP A 1 88 ? -6.427 4.238 -1.303 1.00 98.12 88 TRP A N 1
ATOM 575 C CA . TRP A 1 88 ? -5.888 4.282 0.046 1.00 98.12 88 TRP A CA 1
ATOM 576 C C . TRP A 1 88 ? -5.338 5.681 0.325 1.00 98.12 88 TRP A C 1
ATOM 578 O O . TRP A 1 88 ? -4.499 6.191 -0.421 1.00 98.12 88 TRP A O 1
ATOM 588 N N . HIS A 1 89 ? -5.778 6.300 1.416 1.00 98.06 89 HIS A N 1
ATOM 589 C CA . HIS A 1 89 ? -5.328 7.621 1.832 1.00 98.06 89 HIS 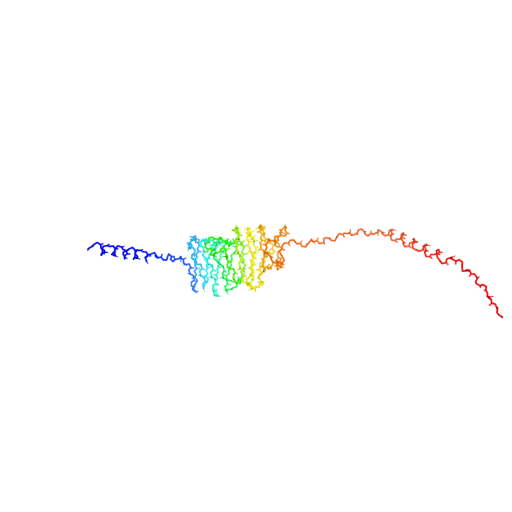A CA 1
ATOM 590 C C . HIS A 1 89 ? -5.000 7.639 3.317 1.00 98.06 89 HIS A C 1
ATOM 592 O O . HIS A 1 89 ? -5.891 7.530 4.159 1.00 98.06 89 HIS A O 1
ATOM 598 N N . ASN A 1 90 ? -3.723 7.836 3.641 1.00 98.38 90 ASN A N 1
ATOM 599 C CA . ASN A 1 90 ? -3.251 7.885 5.018 1.00 98.38 90 ASN A CA 1
ATOM 600 C C . ASN A 1 90 ? -2.630 9.245 5.371 1.00 98.38 90 ASN A C 1
ATOM 602 O O . ASN A 1 90 ? -1.426 9.457 5.221 1.00 98.38 90 ASN A O 1
ATOM 606 N N . ALA A 1 91 ? -3.454 10.167 5.873 1.00 98.00 91 ALA A N 1
ATOM 607 C CA . ALA A 1 91 ? -3.004 11.499 6.286 1.00 98.00 91 ALA A CA 1
ATOM 608 C C . ALA A 1 91 ? -2.257 11.504 7.628 1.00 98.00 91 ALA A C 1
ATOM 610 O O . ALA A 1 91 ? -1.520 12.446 7.905 1.00 98.00 91 ALA A O 1
ATOM 611 N N . ALA A 1 92 ? -2.440 10.473 8.457 1.00 97.12 92 ALA A N 1
ATOM 612 C CA . ALA A 1 92 ? -1.757 10.324 9.743 1.00 97.12 92 ALA A CA 1
ATOM 613 C C . ALA A 1 92 ? -0.301 9.828 9.603 1.00 97.12 92 ALA A C 1
ATOM 615 O O . ALA A 1 92 ? 0.434 9.751 10.589 1.00 97.12 92 ALA A O 1
ATOM 616 N N . GLY A 1 93 ? 0.141 9.494 8.384 1.00 94.75 93 GLY A N 1
ATOM 617 C CA . GLY A 1 93 ? 1.481 8.969 8.128 1.00 94.75 93 GLY A CA 1
ATOM 618 C C . GLY A 1 93 ? 1.673 7.554 8.693 1.00 94.75 93 GLY A C 1
ATOM 619 O O . GLY A 1 93 ? 0.696 6.827 8.881 1.00 94.75 93 GLY A O 1
ATOM 620 N N . PRO A 1 94 ? 2.912 7.126 8.997 1.00 92.06 94 PRO A N 1
ATOM 621 C CA . PRO A 1 94 ? 3.189 5.740 9.387 1.00 92.06 94 PRO A CA 1
ATOM 622 C C . PRO A 1 94 ? 2.408 5.248 10.617 1.00 92.06 94 PRO A C 1
ATOM 624 O O . PRO A 1 94 ? 2.126 4.061 10.715 1.00 92.06 94 PRO A O 1
ATOM 627 N N . GLY A 1 95 ? 2.025 6.147 11.535 1.00 93.50 95 GLY A N 1
ATOM 628 C CA . GLY A 1 95 ? 1.209 5.816 12.711 1.00 93.50 95 GLY A CA 1
ATOM 629 C C . GLY A 1 95 ? -0.288 5.643 12.425 1.00 93.50 95 GLY A C 1
ATOM 630 O O . GLY A 1 95 ? -1.010 5.112 13.265 1.00 93.50 95 GLY A O 1
ATOM 631 N N . GLY A 1 96 ? -0.761 6.054 11.244 1.00 97.06 96 GLY A N 1
ATOM 632 C CA . GLY A 1 96 ? -2.161 5.924 10.841 1.00 97.06 96 GLY A CA 1
ATOM 633 C C . GLY A 1 96 ? -2.610 4.481 10.627 1.00 97.06 96 GLY A C 1
ATOM 634 O O . GLY A 1 96 ? -3.791 4.176 10.754 1.00 97.06 96 GLY A O 1
ATOM 635 N N . PHE A 1 97 ? -1.686 3.562 10.354 1.00 98.56 97 PHE A N 1
ATOM 636 C CA . PHE A 1 97 ? -2.004 2.153 10.160 1.00 98.56 97 PHE A CA 1
ATOM 637 C C . PHE A 1 97 ? -0.974 1.265 10.848 1.00 98.56 97 PHE A C 1
ATOM 639 O O . PHE A 1 97 ? 0.218 1.334 10.565 1.00 98.56 97 PHE A O 1
ATOM 646 N N . THR A 1 98 ? -1.454 0.386 11.722 1.00 97.12 98 THR A N 1
ATOM 647 C CA . THR A 1 98 ? -0.651 -0.645 12.380 1.00 97.12 98 THR A CA 1
ATOM 648 C C . THR A 1 98 ? -1.379 -1.972 12.240 1.00 97.12 98 THR A C 1
ATOM 650 O O . THR A 1 98 ? -2.506 -2.121 12.691 1.00 97.12 98 THR A O 1
ATOM 653 N N . GLY A 1 99 ? -0.779 -2.958 11.582 1.00 93.19 99 GLY A N 1
ATOM 654 C CA . GLY A 1 99 ? -1.487 -4.200 11.274 1.00 93.19 99 GLY A CA 1
ATOM 655 C C . GLY A 1 99 ? -0.542 -5.375 11.149 1.00 93.19 99 GLY A C 1
ATOM 656 O O . GLY A 1 99 ? -0.312 -5.856 10.044 1.00 93.19 99 GLY A O 1
ATOM 657 N N . ALA A 1 100 ? 0.019 -5.843 12.264 1.00 96.00 100 ALA A N 1
ATOM 658 C CA . ALA A 1 100 ? 0.841 -7.053 12.263 1.00 96.00 100 ALA A CA 1
ATOM 659 C C . ALA A 1 100 ? 0.060 -8.224 11.642 1.00 96.00 100 ALA A C 1
ATOM 661 O O . ALA A 1 100 ? -1.095 -8.441 12.004 1.00 96.00 100 ALA A O 1
ATOM 662 N N . ALA A 1 101 ? 0.664 -8.940 10.690 1.00 97.00 101 ALA A N 1
ATOM 663 C CA . ALA A 1 101 ? 0.030 -10.025 9.928 1.00 97.00 101 ALA A CA 1
ATOM 664 C C . ALA A 1 101 ? -1.247 -9.630 9.147 1.00 97.00 101 ALA A C 1
ATOM 666 O O . ALA A 1 101 ? -2.000 -10.498 8.712 1.00 97.00 101 ALA A O 1
ATOM 667 N N . SER A 1 102 ? -1.511 -8.334 8.956 1.00 98.56 102 SER A N 1
ATOM 668 C CA . SER A 1 102 ? -2.658 -7.857 8.172 1.00 98.56 102 SER A CA 1
ATOM 669 C C . SER A 1 102 ? -2.412 -7.941 6.668 1.00 98.56 102 SER A C 1
ATOM 671 O O . SER A 1 102 ? -1.279 -7.818 6.202 1.00 98.56 102 SER A O 1
ATOM 673 N N . THR A 1 103 ? -3.483 -8.091 5.895 1.00 98.75 103 THR A N 1
ATOM 674 C CA . THR A 1 103 ? -3.431 -8.027 4.431 1.00 98.75 103 THR A CA 1
ATOM 675 C C . THR A 1 103 ? -4.277 -6.875 3.918 1.00 98.75 103 THR A C 1
ATOM 677 O O . THR A 1 103 ? -5.486 -6.846 4.144 1.00 98.75 103 THR A O 1
ATOM 680 N N . VAL A 1 104 ? -3.653 -5.967 3.169 1.00 98.62 104 VAL A N 1
ATOM 681 C CA . VAL A 1 104 ? -4.354 -4.986 2.337 1.00 98.62 104 VAL A CA 1
ATOM 682 C C . VAL A 1 104 ? -4.331 -5.491 0.898 1.00 98.62 104 VAL A C 1
ATOM 684 O O . VAL A 1 104 ? -3.268 -5.698 0.307 1.00 98.62 104 VAL A O 1
ATOM 687 N N . ALA A 1 105 ? -5.512 -5.749 0.352 1.00 98.12 105 ALA A N 1
ATOM 688 C CA . ALA A 1 105 ? -5.699 -6.243 -0.999 1.00 98.12 105 ALA A CA 1
ATOM 689 C C . ALA A 1 105 ? -6.374 -5.171 -1.845 1.00 98.12 105 ALA A C 1
ATOM 691 O O . ALA A 1 105 ? -7.527 -4.806 -1.625 1.00 98.12 105 ALA A O 1
ATOM 692 N N . VAL A 1 106 ? -5.645 -4.676 -2.832 1.00 97.44 106 VAL A N 1
ATOM 693 C CA . VAL A 1 106 ? -6.217 -3.863 -3.884 1.00 97.44 106 VAL A CA 1
ATOM 694 C C . VAL A 1 106 ? -6.872 -4.804 -4.888 1.00 97.44 106 VAL A C 1
ATOM 696 O O . VAL A 1 106 ? -6.211 -5.587 -5.573 1.00 97.44 106 VAL A O 1
ATOM 699 N N . VAL A 1 107 ? -8.192 -4.736 -4.941 1.00 92.88 107 VAL A N 1
ATOM 700 C CA . VAL A 1 107 ? -9.045 -5.481 -5.861 1.00 92.88 107 VAL A CA 1
ATOM 701 C C . VAL A 1 107 ? -9.675 -4.470 -6.810 1.00 92.88 107 VAL A C 1
ATOM 703 O O . VAL A 1 107 ? -10.024 -3.377 -6.390 1.00 92.88 107 VAL A O 1
ATOM 706 N N . GLY A 1 108 ? -9.858 -4.764 -8.096 1.00 83.69 108 GLY A N 1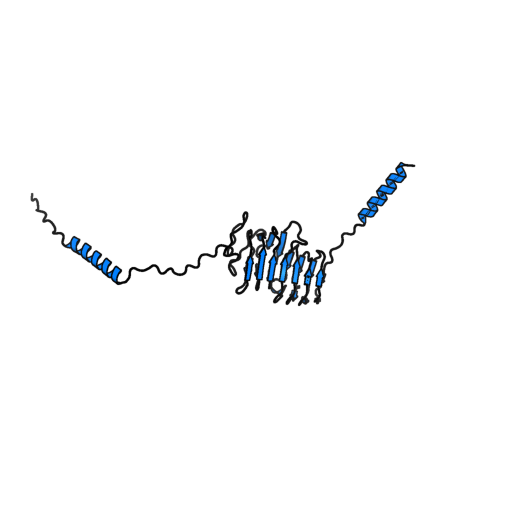
ATOM 707 C CA . GLY A 1 108 ? -10.490 -3.763 -8.971 1.00 83.69 108 GLY A CA 1
ATOM 708 C C . GLY A 1 108 ? -12.006 -3.665 -8.820 1.00 83.69 108 GLY A C 1
ATOM 709 O O . GLY A 1 108 ? -12.626 -2.829 -9.479 1.00 83.69 108 GLY A O 1
ATOM 710 N N . ARG A 1 109 ? -12.617 -4.453 -7.922 1.00 84.56 109 ARG A N 1
ATOM 711 C CA . ARG A 1 109 ? -13.977 -4.187 -7.438 1.00 84.56 109 ARG A CA 1
ATOM 712 C C . ARG A 1 109 ? -13.972 -2.794 -6.801 1.00 84.56 109 ARG A C 1
ATOM 714 O O . ARG A 1 109 ? -13.217 -2.580 -5.869 1.00 84.56 109 ARG A O 1
ATOM 721 N N . CYS A 1 110 ? -14.813 -1.880 -7.287 1.00 88.38 110 CYS A N 1
ATOM 722 C CA . CYS A 1 110 ? -14.906 -0.470 -6.861 1.00 88.38 110 CYS A CA 1
ATOM 723 C C . CYS A 1 110 ? -13.855 0.500 -7.443 1.00 88.38 110 CYS A C 1
ATOM 725 O O . CYS A 1 110 ? -13.877 1.679 -7.099 1.00 88.38 110 CYS A O 1
ATOM 727 N N . SER A 1 111 ? -12.976 0.060 -8.352 1.00 86.31 111 SER A N 1
ATOM 728 C CA . SER A 1 111 ? -12.113 0.983 -9.106 1.00 86.31 111 SER A CA 1
ATOM 729 C C . SER A 1 111 ? -12.903 1.658 -10.234 1.00 86.31 111 SER A C 1
ATOM 731 O O . SER A 1 111 ? -13.569 0.990 -11.028 1.00 86.31 111 SER A O 1
ATOM 733 N N . SER A 1 112 ? -12.807 2.987 -10.339 1.00 76.50 112 SER A N 1
ATOM 734 C CA . SER A 1 112 ? -13.296 3.725 -11.508 1.00 76.50 112 SER A CA 1
ATOM 735 C C . SER A 1 112 ? -12.142 3.919 -12.497 1.00 76.50 112 SER A C 1
ATOM 737 O O . SER A 1 112 ? -11.096 4.466 -12.160 1.00 76.50 112 SER A O 1
ATOM 739 N N . GLY A 1 113 ? -12.293 3.399 -13.717 1.00 79.38 113 GLY A N 1
ATOM 740 C CA . GLY A 1 113 ? -11.267 3.524 -14.761 1.00 79.38 113 GLY A CA 1
ATOM 741 C C . GLY A 1 113 ? -10.039 2.618 -14.601 1.00 79.38 113 GLY A C 1
ATOM 742 O O . GLY A 1 113 ? -9.042 2.845 -15.278 1.00 79.38 113 GLY A O 1
ATOM 743 N N . GLY A 1 114 ? -10.089 1.601 -13.731 1.00 86.81 114 GLY A N 1
ATOM 744 C CA . GLY A 1 114 ? -9.000 0.627 -13.565 1.00 86.81 114 GLY A CA 1
ATOM 745 C C . GLY A 1 114 ? -7.766 1.177 -12.846 1.00 86.81 114 GLY A C 1
ATOM 746 O O . GLY A 1 114 ? -6.724 0.525 -12.836 1.00 86.81 114 GLY A O 1
ATOM 747 N N . ALA A 1 115 ? -7.876 2.362 -12.247 1.00 93.00 115 ALA A N 1
ATOM 748 C CA . ALA A 1 115 ? -6.836 2.964 -11.432 1.00 93.00 115 ALA A CA 1
ATOM 749 C C . ALA A 1 115 ? -7.220 2.955 -9.947 1.00 93.00 115 ALA A C 1
ATOM 751 O O . ALA A 1 115 ? -8.398 3.037 -9.591 1.00 93.00 115 ALA A O 1
ATOM 752 N N . THR A 1 116 ? -6.208 2.886 -9.088 1.00 96.38 116 THR A N 1
ATOM 753 C CA . THR A 1 116 ? -6.342 3.020 -7.635 1.00 96.38 116 THR A CA 1
ATOM 754 C C . THR A 1 116 ? -5.316 4.020 -7.140 1.00 96.38 116 THR A C 1
ATOM 756 O O . THR A 1 116 ? -4.116 3.833 -7.352 1.00 96.38 116 THR A O 1
ATOM 759 N N . ASP A 1 117 ? -5.779 5.063 -6.460 1.00 96.06 117 ASP A N 1
ATOM 760 C CA . ASP A 1 117 ? -4.902 6.081 -5.889 1.00 96.06 117 ASP A CA 1
ATOM 761 C C . ASP A 1 117 ? -4.407 5.645 -4.503 1.00 96.06 117 ASP A C 1
ATOM 763 O O . ASP A 1 117 ? -5.196 5.279 -3.632 1.00 96.06 117 ASP A O 1
ATOM 767 N N . ILE A 1 118 ? -3.092 5.682 -4.289 1.00 97.62 118 ILE A N 1
ATOM 768 C CA . ILE A 1 118 ? -2.449 5.335 -3.017 1.00 97.62 118 ILE A CA 1
ATOM 769 C C . ILE A 1 118 ? -1.638 6.540 -2.547 1.00 97.62 118 ILE A C 1
ATOM 771 O O . ILE A 1 118 ? -0.723 7.008 -3.228 1.00 97.62 118 ILE A O 1
ATOM 775 N N . THR A 1 119 ? -1.992 7.074 -1.382 1.00 97.56 119 THR A N 1
ATOM 776 C CA . THR A 1 119 ? -1.480 8.356 -0.887 1.00 97.56 119 THR A CA 1
ATOM 777 C C . THR A 1 119 ? -1.170 8.316 0.610 1.00 97.56 119 THR A C 1
ATOM 779 O O . THR A 1 119 ? -1.715 7.502 1.365 1.00 97.56 119 THR A O 1
ATOM 782 N N . GLY A 1 120 ? -0.283 9.218 1.042 1.00 97.25 120 GLY A N 1
ATOM 783 C CA . GLY A 1 120 ? 0.289 9.205 2.389 1.00 97.25 120 GLY A CA 1
ATOM 784 C C . GLY A 1 120 ? 1.330 8.103 2.579 1.00 97.25 120 GLY A C 1
ATOM 785 O O . GLY A 1 120 ? 1.548 7.293 1.684 1.00 97.25 120 GLY A O 1
ATOM 786 N N . ASN A 1 121 ? 1.986 8.065 3.737 1.00 97.88 121 ASN A N 1
ATOM 787 C CA . ASN A 1 121 ? 3.027 7.070 4.013 1.00 97.88 121 ASN A CA 1
ATOM 788 C C . ASN A 1 121 ? 2.454 5.938 4.856 1.00 97.88 121 ASN A C 1
ATOM 790 O O . ASN A 1 121 ? 1.894 6.196 5.920 1.00 97.88 121 ASN A O 1
ATOM 794 N N . THR A 1 122 ? 2.609 4.695 4.406 1.00 98.44 122 THR A N 1
ATOM 795 C CA . THR A 1 122 ? 2.027 3.529 5.086 1.00 98.44 122 THR A CA 1
ATOM 796 C C . THR A 1 122 ? 3.010 2.369 5.120 1.00 98.44 122 THR A C 1
ATOM 798 O O . THR A 1 122 ? 3.686 2.096 4.133 1.00 98.44 122 THR A O 1
ATOM 801 N N . THR A 1 123 ? 3.069 1.667 6.255 1.00 98.06 123 THR A N 1
ATOM 802 C CA . THR A 1 123 ? 3.772 0.383 6.372 1.00 98.06 123 THR A CA 1
ATOM 803 C C . THR A 1 123 ? 2.753 -0.748 6.417 1.00 98.06 123 THR A C 1
ATOM 805 O O . THR A 1 123 ? 2.055 -0.934 7.411 1.00 98.06 123 THR A O 1
ATOM 808 N N . PHE A 1 124 ? 2.659 -1.508 5.333 1.00 98.50 124 PHE A N 1
ATOM 809 C CA . PHE A 1 124 ? 1.791 -2.673 5.217 1.00 98.50 124 PHE A CA 1
ATOM 810 C C . PHE A 1 124 ? 2.503 -3.931 5.723 1.00 98.50 124 PHE A C 1
ATOM 812 O O . PHE A 1 124 ? 3.694 -4.125 5.476 1.00 98.50 124 PHE A O 1
ATOM 819 N N . SER A 1 125 ? 1.768 -4.834 6.380 1.00 98.31 125 SER A N 1
ATOM 820 C CA . SER A 1 125 ? 2.293 -6.181 6.646 1.00 98.31 125 SER A CA 1
ATOM 821 C C . SER A 1 125 ? 2.284 -7.003 5.361 1.00 98.31 125 SER A C 1
ATOM 823 O O . SER A 1 125 ? 3.333 -7.459 4.924 1.00 98.31 125 SER A O 1
ATOM 825 N N . HIS A 1 126 ? 1.140 -7.125 4.693 1.00 98.50 126 HIS A N 1
ATOM 826 C CA . HIS A 1 126 ? 1.058 -7.674 3.341 1.00 98.50 126 HIS A CA 1
ATOM 827 C C . HIS A 1 126 ? 0.284 -6.702 2.449 1.00 98.50 126 HIS A C 1
ATOM 829 O O . HIS A 1 126 ? -0.764 -6.190 2.850 1.00 98.50 126 HIS A O 1
ATOM 835 N N . LEU A 1 127 ? 0.804 -6.457 1.247 1.00 98.62 127 LEU A N 1
ATOM 836 C CA . LEU A 1 127 ? 0.152 -5.652 0.216 1.00 98.62 127 LEU A CA 1
ATOM 837 C C . LEU A 1 127 ? 0.005 -6.506 -1.039 1.00 98.62 127 LEU A C 1
ATOM 839 O O . LEU A 1 127 ? 0.979 -7.093 -1.514 1.00 98.62 127 LEU A O 1
ATOM 843 N N . SER A 1 128 ? -1.205 -6.568 -1.581 1.00 98.25 128 SER A N 1
ATOM 844 C CA . SER A 1 128 ? -1.478 -7.311 -2.809 1.00 98.25 128 SER A CA 1
ATOM 845 C C . SER A 1 128 ? -2.275 -6.481 -3.802 1.00 98.25 128 SER A C 1
ATOM 847 O O . SER A 1 128 ? -3.196 -5.774 -3.414 1.00 98.25 128 SER A O 1
ATOM 849 N N . ALA A 1 129 ? -1.920 -6.579 -5.078 1.00 97.25 129 ALA A N 1
ATOM 850 C CA . ALA A 1 129 ? -2.688 -6.072 -6.204 1.00 97.25 129 ALA A CA 1
ATOM 851 C C . ALA A 1 129 ? -2.489 -7.040 -7.372 1.00 97.25 129 ALA A C 1
ATOM 853 O O . ALA A 1 129 ? -1.410 -7.102 -7.959 1.00 97.25 129 ALA A O 1
ATOM 854 N N . ALA A 1 130 ? -3.497 -7.856 -7.662 1.00 90.94 130 ALA A N 1
ATOM 855 C CA . ALA A 1 130 ? -3.374 -8.970 -8.607 1.00 90.94 130 ALA A CA 1
ATOM 856 C C . ALA A 1 130 ? -4.381 -8.899 -9.762 1.00 90.94 130 ALA A C 1
ATOM 858 O O . ALA A 1 130 ? -4.557 -9.875 -10.489 1.00 90.94 130 ALA A O 1
ATOM 859 N N . GLN A 1 131 ? -5.075 -7.770 -9.920 1.00 90.62 131 GLN A N 1
ATOM 860 C CA . GLN A 1 131 ? -5.952 -7.582 -11.063 1.00 90.62 131 GLN A CA 1
ATOM 861 C C . GLN A 1 131 ? -5.145 -7.096 -12.265 1.00 90.62 131 GLN A C 1
ATOM 863 O O . GLN A 1 131 ? -4.655 -5.966 -12.282 1.00 90.62 131 GLN A O 1
ATOM 868 N N . ALA A 1 132 ? -5.083 -7.933 -13.295 1.00 89.75 132 ALA A N 1
ATOM 869 C CA . ALA A 1 132 ? -4.406 -7.600 -14.537 1.00 89.75 132 ALA A CA 1
ATOM 870 C C . ALA A 1 132 ? -4.925 -6.285 -15.146 1.00 89.75 132 ALA A C 1
ATOM 872 O O . ALA A 1 132 ? -6.131 -6.027 -15.193 1.00 89.75 132 ALA A O 1
ATOM 873 N N . GLY A 1 133 ? -4.000 -5.452 -15.618 1.00 88.00 133 GLY A N 1
ATOM 874 C CA . GLY A 1 133 ? -4.280 -4.151 -16.224 1.00 88.00 133 GLY A CA 1
ATOM 875 C C . GLY A 1 133 ? -4.578 -3.028 -15.228 1.00 88.00 133 GLY A C 1
ATOM 876 O O . GLY A 1 133 ? -4.785 -1.893 -15.653 1.00 88.00 133 GLY A O 1
ATOM 877 N N . GLN A 1 134 ? -4.591 -3.304 -13.921 1.00 93.25 134 GLN A N 1
ATOM 878 C CA . GLN A 1 134 ? -4.830 -2.276 -12.914 1.00 93.25 134 GLN A CA 1
ATOM 879 C C . GLN A 1 134 ? -3.630 -1.333 -12.772 1.00 93.25 134 GLN A C 1
ATOM 881 O O . GLN A 1 134 ? -2.481 -1.767 -12.674 1.00 93.25 134 GLN A O 1
ATOM 886 N N . VAL A 1 135 ? -3.905 -0.032 -12.697 1.00 95.31 135 VAL A N 1
ATOM 887 C CA . VAL A 1 135 ? -2.902 1.009 -12.454 1.00 95.31 135 VAL A CA 1
ATOM 888 C C . VAL A 1 135 ? -2.899 1.377 -10.972 1.00 95.31 135 VAL A C 1
ATOM 890 O O . VAL A 1 135 ? -3.914 1.813 -10.432 1.00 95.31 135 VAL A O 1
ATOM 893 N N . LEU A 1 136 ? -1.753 1.248 -10.307 1.00 97.19 136 LEU A N 1
ATOM 894 C CA . LEU A 1 136 ? -1.573 1.710 -8.929 1.00 97.19 136 LEU A CA 1
ATOM 895 C C . LEU A 1 136 ? -0.889 3.071 -8.958 1.00 97.19 136 LEU A C 1
ATOM 897 O O . LEU A 1 136 ? 0.286 3.163 -9.304 1.00 97.19 136 LEU A O 1
ATOM 901 N N . ARG A 1 137 ? -1.616 4.132 -8.617 1.00 96.88 137 ARG A N 1
ATOM 902 C CA . ARG A 1 137 ? -1.136 5.509 -8.728 1.00 96.88 137 ARG A CA 1
ATOM 903 C C . ARG A 1 137 ? -0.683 6.034 -7.373 1.00 96.88 137 ARG A C 1
ATOM 905 O O . ARG A 1 137 ? -1.493 6.469 -6.557 1.00 96.88 137 ARG A O 1
ATOM 912 N N . PHE A 1 138 ? 0.620 6.059 -7.153 1.00 97.94 138 PHE A N 1
ATOM 913 C CA . PHE A 1 138 ? 1.233 6.531 -5.919 1.00 97.94 138 PHE A CA 1
ATOM 914 C C . PHE A 1 138 ? 1.472 8.041 -5.960 1.00 97.94 138 PHE A C 1
ATOM 916 O O . PHE A 1 138 ? 2.078 8.556 -6.904 1.00 97.94 138 PHE A O 1
ATOM 923 N N . ALA A 1 139 ? 1.020 8.767 -4.936 1.00 97.31 139 ALA A N 1
ATOM 924 C CA . ALA A 1 139 ? 1.290 10.202 -4.827 1.00 97.31 139 ALA A CA 1
ATOM 925 C C . ALA A 1 139 ? 2.802 10.486 -4.815 1.00 97.31 139 ALA A C 1
ATOM 927 O O . ALA A 1 139 ? 3.563 9.801 -4.123 1.00 97.31 139 ALA A O 1
ATOM 928 N N . ALA A 1 140 ? 3.239 11.514 -5.546 1.00 96.19 140 ALA A N 1
ATOM 929 C CA . ALA A 1 140 ? 4.638 11.932 -5.543 1.00 96.19 140 ALA A CA 1
ATOM 930 C C . ALA A 1 140 ? 5.121 12.260 -4.119 1.00 96.19 140 ALA A C 1
ATOM 932 O O . ALA A 1 140 ? 4.401 12.861 -3.322 1.00 96.19 140 ALA A O 1
ATOM 933 N N . GLY A 1 141 ? 6.343 11.838 -3.796 1.00 95.69 141 GLY A N 1
ATOM 934 C CA . GLY A 1 141 ? 6.945 12.008 -2.473 1.00 95.69 141 GLY A CA 1
ATOM 935 C C . GLY A 1 141 ? 6.426 11.055 -1.389 1.00 95.69 141 GLY A C 1
ATOM 936 O O . GLY A 1 141 ? 7.009 11.031 -0.307 1.00 95.69 141 GLY A O 1
ATOM 937 N N . SER A 1 142 ? 5.386 10.255 -1.658 1.00 97.06 142 SER A N 1
ATOM 938 C CA . SER A 1 142 ? 4.905 9.244 -0.709 1.00 97.06 142 SER A CA 1
ATOM 939 C C . SER A 1 142 ? 5.771 7.985 -0.719 1.00 97.06 142 SER A C 1
ATOM 941 O O . SER A 1 142 ? 6.374 7.640 -1.739 1.00 97.06 142 SER A O 1
ATOM 943 N N . GLU A 1 143 ? 5.810 7.285 0.414 1.00 97.69 143 GLU A N 1
ATOM 944 C CA . GLU A 1 143 ? 6.470 5.985 0.537 1.00 97.69 143 GLU A CA 1
ATOM 945 C C . GLU A 1 143 ? 5.517 4.926 1.091 1.00 97.69 143 GLU A C 1
ATOM 947 O O . GLU A 1 143 ? 4.955 5.078 2.179 1.00 97.69 143 GLU A O 1
ATOM 952 N N . GLN A 1 144 ? 5.380 3.830 0.345 1.00 98.44 144 GLN A N 1
ATOM 953 C CA . GLN A 1 144 ? 4.704 2.621 0.797 1.00 98.44 144 GLN A CA 1
ATOM 954 C C . GLN A 1 144 ? 5.753 1.581 1.167 1.00 98.44 144 GLN A C 1
ATOM 956 O O . GLN A 1 144 ? 6.563 1.188 0.328 1.00 98.44 144 GLN A O 1
ATOM 961 N N . GLN A 1 145 ? 5.733 1.119 2.410 1.00 98.44 145 GLN A N 1
ATOM 962 C CA . GLN A 1 145 ? 6.617 0.061 2.882 1.00 98.44 145 GLN A CA 1
ATOM 963 C C . GLN A 1 145 ? 5.836 -1.240 3.033 1.00 98.44 145 GLN A C 1
ATOM 965 O O . GLN A 1 145 ? 4.683 -1.229 3.458 1.00 98.44 145 GLN A O 1
ATOM 970 N N . VAL A 1 146 ? 6.461 -2.369 2.710 1.00 98.62 146 VAL A N 1
ATOM 971 C CA . VAL A 1 146 ? 5.883 -3.703 2.902 1.00 98.62 146 VAL A CA 1
ATOM 972 C C . VAL A 1 146 ? 6.841 -4.538 3.738 1.00 98.62 146 VAL A C 1
ATOM 974 O O . VAL A 1 146 ? 7.981 -4.759 3.338 1.00 98.62 146 VAL A O 1
ATOM 977 N N . GLY A 1 147 ? 6.388 -4.976 4.912 1.00 97.81 147 GLY A N 1
ATOM 978 C CA . GLY A 1 147 ? 7.190 -5.771 5.847 1.00 97.81 147 GLY A CA 1
ATOM 979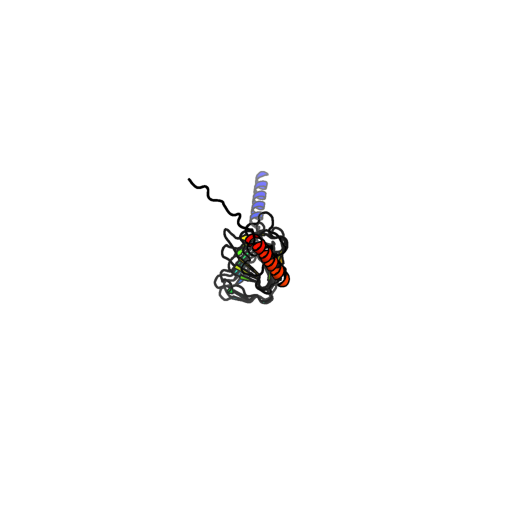 C C . GLY A 1 147 ? 7.186 -7.272 5.561 1.00 97.81 147 GLY A C 1
ATOM 980 O O . GLY A 1 147 ? 8.195 -7.941 5.753 1.00 97.81 147 GLY A O 1
ATOM 981 N N . GLY A 1 148 ? 6.050 -7.797 5.108 1.00 97.69 148 GLY A N 1
ATOM 982 C CA . GLY A 1 148 ? 5.828 -9.206 4.807 1.00 97.69 148 GLY A CA 1
ATOM 983 C C . GLY A 1 148 ? 5.841 -9.458 3.305 1.00 97.69 148 GLY A C 1
ATOM 984 O O . GLY A 1 148 ? 6.895 -9.449 2.682 1.00 97.69 148 GLY A O 1
ATOM 985 N N . THR A 1 149 ? 4.677 -9.709 2.710 1.00 98.44 149 THR A N 1
ATOM 986 C CA . THR A 1 149 ? 4.578 -10.123 1.298 1.00 98.44 149 THR A CA 1
ATOM 987 C C . THR A 1 149 ? 4.053 -8.994 0.429 1.00 98.44 149 THR A C 1
ATOM 989 O O . THR A 1 149 ? 2.960 -8.483 0.677 1.00 98.44 149 THR A O 1
ATOM 992 N N . LEU A 1 150 ? 4.801 -8.658 -0.621 1.00 98.62 150 LEU A N 1
ATOM 993 C CA . LEU A 1 150 ? 4.346 -7.811 -1.719 1.00 98.62 150 LEU A CA 1
ATOM 994 C C . LEU A 1 150 ? 3.927 -8.693 -2.901 1.00 98.62 150 LEU A C 1
ATOM 996 O O . LEU A 1 150 ? 4.758 -9.400 -3.470 1.00 98.62 150 LEU A O 1
ATOM 1000 N N . THR A 1 151 ? 2.651 -8.637 -3.277 1.00 98.50 151 THR A N 1
ATOM 1001 C CA . THR A 1 151 ? 2.112 -9.361 -4.438 1.00 98.50 151 THR A CA 1
ATOM 1002 C C . THR A 1 151 ? 1.654 -8.378 -5.503 1.00 98.50 151 THR A C 1
ATOM 1004 O O . THR A 1 151 ? 0.774 -7.564 -5.238 1.00 98.50 151 THR A O 1
ATOM 1007 N N . LEU A 1 152 ? 2.220 -8.463 -6.705 1.00 97.69 152 LEU A N 1
ATOM 1008 C CA . LEU A 1 152 ? 1.848 -7.631 -7.851 1.00 97.69 152 LEU A CA 1
ATOM 1009 C C . LEU A 1 152 ? 1.645 -8.537 -9.072 1.00 97.69 152 LEU A C 1
ATOM 1011 O O . LEU A 1 152 ? 2.598 -9.161 -9.530 1.00 97.69 152 LEU A O 1
ATOM 1015 N N . GLY A 1 153 ? 0.420 -8.636 -9.584 1.00 93.38 153 GLY A N 1
ATOM 1016 C CA . GLY A 1 153 ? 0.075 -9.508 -10.713 1.00 93.38 153 GLY A CA 1
ATOM 1017 C C . GLY A 1 153 ? -0.446 -8.714 -11.903 1.00 93.38 153 GLY A C 1
ATOM 1018 O O . GLY A 1 153 ? -1.595 -8.286 -11.880 1.00 93.38 153 GLY A O 1
ATOM 1019 N N . ASP A 1 154 ? 0.391 -8.526 -12.927 1.00 92.38 154 ASP A N 1
ATOM 1020 C CA . ASP A 1 154 ? 0.038 -7.857 -14.189 1.00 92.38 154 ASP A CA 1
ATOM 1021 C C . ASP A 1 154 ? -0.494 -6.422 -14.005 1.00 92.38 154 ASP A C 1
ATOM 1023 O O . ASP A 1 154 ? -1.397 -5.974 -14.712 1.00 92.38 154 ASP A O 1
ATOM 1027 N N . VAL A 1 155 ? 0.080 -5.687 -13.047 1.00 95.50 155 VAL A N 1
ATOM 1028 C CA . VAL A 1 155 ? -0.306 -4.310 -12.685 1.00 95.50 155 VAL A CA 1
ATOM 1029 C C . VAL A 1 155 ? 0.707 -3.266 -13.164 1.00 95.50 155 VAL A C 1
ATOM 1031 O O . VAL A 1 155 ? 1.860 -3.574 -13.470 1.00 95.50 155 VAL A O 1
ATOM 1034 N N . ALA A 1 156 ? 0.299 -1.997 -13.172 1.00 96.44 156 ALA A N 1
ATOM 1035 C CA . ALA A 1 156 ? 1.147 -0.862 -13.523 1.00 96.44 156 ALA A CA 1
ATOM 1036 C C . ALA A 1 156 ? 1.341 0.102 -12.333 1.00 96.44 156 ALA A C 1
ATOM 1038 O O . ALA A 1 156 ? 0.512 0.992 -12.122 1.00 96.44 156 ALA A O 1
ATOM 1039 N N . PRO A 1 157 ? 2.413 -0.051 -11.532 1.00 97.06 157 PRO A N 1
ATOM 1040 C CA . PRO A 1 157 ? 2.814 0.936 -10.530 1.00 97.06 157 PRO A CA 1
ATOM 1041 C C . PRO A 1 157 ? 3.247 2.255 -11.184 1.00 97.06 157 PRO A C 1
ATOM 1043 O O . PRO A 1 157 ? 4.185 2.281 -11.984 1.00 97.06 157 PRO A O 1
ATOM 1046 N N . GLN A 1 158 ? 2.596 3.361 -10.826 1.00 96.44 158 GLN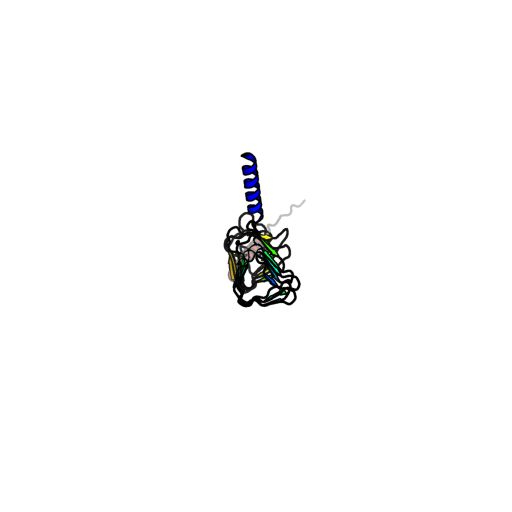 A N 1
ATOM 1047 C CA . GLN A 1 158 ? 2.831 4.677 -11.419 1.00 96.44 158 GLN A CA 1
ATOM 1048 C C . GLN A 1 158 ? 2.942 5.790 -10.372 1.00 96.44 158 GLN A C 1
ATOM 1050 O O . GLN A 1 158 ? 2.101 5.898 -9.485 1.00 96.44 158 GLN A O 1
ATOM 1055 N N . GLY A 1 159 ? 3.949 6.653 -10.494 1.00 96.12 159 GLY A N 1
ATOM 1056 C CA . GLY A 1 159 ? 4.067 7.890 -9.720 1.00 96.12 159 GLY A CA 1
ATOM 1057 C C . GLY A 1 159 ? 3.208 9.016 -10.306 1.00 96.12 159 GLY A C 1
ATOM 1058 O O . GLY A 1 159 ? 3.170 9.218 -11.520 1.00 96.12 159 GLY A O 1
ATOM 1059 N N . GLN A 1 160 ? 2.515 9.777 -9.456 1.00 93.06 160 GLN A N 1
ATOM 1060 C CA . GLN A 1 160 ? 1.651 10.882 -9.887 1.00 93.06 160 GLN A CA 1
ATOM 1061 C C . GLN A 1 160 ? 2.426 12.200 -10.015 1.00 93.06 160 GLN A C 1
ATOM 1063 O O . GLN A 1 160 ? 2.579 12.929 -9.039 1.00 93.06 160 GLN A O 1
ATOM 1068 N N . GLY A 1 161 ? 2.909 12.520 -11.220 1.00 85.31 161 GLY A N 1
ATOM 1069 C CA . GLY A 1 161 ? 3.566 13.807 -11.507 1.00 85.31 161 GLY A CA 1
ATOM 1070 C C . GLY A 1 161 ? 4.958 13.980 -10.878 1.00 85.31 161 GLY A C 1
ATOM 1071 O O . GLY A 1 161 ? 5.508 15.077 -10.904 1.00 85.31 161 GLY A O 1
ATOM 1072 N N . GLY A 1 162 ? 5.531 12.908 -10.326 1.00 89.12 162 GLY A N 1
ATOM 1073 C CA . GLY A 1 162 ? 6.848 12.870 -9.693 1.00 89.12 162 GLY A CA 1
ATOM 1074 C C . GLY A 1 162 ? 7.180 11.470 -9.170 1.00 89.12 162 GLY A C 1
ATOM 1075 O O . GLY A 1 162 ? 6.401 10.535 -9.358 1.00 89.12 162 GLY A O 1
ATOM 1076 N N . THR A 1 163 ? 8.332 11.326 -8.511 1.00 94.12 163 THR A N 1
ATOM 1077 C CA . THR A 1 163 ? 8.775 10.039 -7.953 1.00 94.12 163 THR A CA 1
ATOM 1078 C C . THR A 1 163 ? 7.999 9.685 -6.686 1.00 94.12 163 THR A C 1
ATOM 1080 O O . THR A 1 163 ? 7.957 10.473 -5.739 1.00 94.12 163 THR A O 1
ATOM 1083 N N . ALA A 1 164 ? 7.427 8.486 -6.653 1.00 97.75 164 ALA A N 1
ATOM 1084 C CA . ALA A 1 164 ? 6.915 7.837 -5.448 1.00 97.75 164 ALA A CA 1
ATOM 1085 C C . ALA A 1 164 ? 7.812 6.653 -5.056 1.00 97.75 164 ALA A C 1
ATOM 1087 O O . ALA A 1 164 ? 8.593 6.178 -5.880 1.00 97.75 164 ALA A O 1
ATOM 1088 N N . PHE A 1 165 ? 7.696 6.159 -3.823 1.00 98.12 165 PHE A N 1
ATOM 1089 C CA . PHE A 1 165 ? 8.542 5.078 -3.314 1.00 98.12 165 PHE A CA 1
ATOM 1090 C C . PHE A 1 165 ? 7.725 3.840 -2.930 1.00 98.12 165 PHE A C 1
ATOM 1092 O O . PHE A 1 165 ? 6.712 3.947 -2.235 1.00 98.12 165 PHE A O 1
ATOM 1099 N N . LEU A 1 166 ? 8.190 2.664 -3.357 1.00 98.44 166 LEU A N 1
ATOM 1100 C CA . LEU A 1 166 ? 7.666 1.364 -2.935 1.00 98.44 166 LEU A CA 1
ATOM 1101 C C . LEU A 1 166 ? 8.813 0.509 -2.400 1.00 98.44 166 LEU A C 1
ATOM 1103 O O . LEU A 1 166 ? 9.646 0.018 -3.156 1.00 98.44 166 LEU A O 1
ATOM 1107 N N . THR A 1 167 ? 8.836 0.311 -1.090 1.00 98.44 167 THR A N 1
ATOM 1108 C CA . THR A 1 167 ? 9.951 -0.303 -0.375 1.00 98.44 167 THR A CA 1
ATOM 1109 C C . THR A 1 167 ? 9.529 -1.659 0.180 1.00 98.44 167 THR A C 1
ATOM 1111 O O . THR A 1 167 ? 8.685 -1.738 1.070 1.00 98.44 167 THR A O 1
ATOM 1114 N N . LEU A 1 168 ? 10.148 -2.746 -0.282 1.00 98.38 168 LEU A N 1
ATOM 1115 C CA . LEU A 1 168 ? 10.059 -4.034 0.410 1.00 98.38 168 LEU A CA 1
ATOM 1116 C C . LEU A 1 168 ? 11.136 -4.087 1.496 1.00 98.38 168 LEU A C 1
ATOM 1118 O O . LEU A 1 168 ? 12.331 -4.029 1.196 1.00 98.38 168 LEU A O 1
ATOM 1122 N N . LEU A 1 169 ? 10.721 -4.173 2.758 1.00 97.81 169 LEU A N 1
ATOM 1123 C CA . LEU A 1 169 ? 11.636 -4.195 3.898 1.00 97.81 169 LEU A CA 1
ATOM 1124 C C . LEU A 1 169 ? 12.448 -5.504 3.930 1.00 97.81 169 LEU A C 1
ATOM 1126 O O . LEU A 1 169 ? 12.000 -6.519 3.387 1.00 97.81 169 LEU A O 1
ATOM 1130 N N . PRO A 1 170 ? 13.641 -5.521 4.554 1.00 96.06 170 PRO A N 1
ATOM 1131 C CA . PRO A 1 170 ? 14.435 -6.738 4.714 1.00 96.06 170 PRO A CA 1
ATOM 1132 C C . PRO A 1 170 ? 13.640 -7.881 5.359 1.00 96.06 170 PRO A C 1
ATOM 1134 O O . PRO A 1 170 ? 12.921 -7.671 6.331 1.00 96.06 170 PRO A O 1
ATOM 1137 N N . GLY A 1 171 ? 13.776 -9.094 4.819 1.00 93.44 171 GLY A N 1
ATOM 1138 C CA . GLY A 1 171 ? 13.023 -10.271 5.272 1.00 93.44 171 GLY A CA 1
ATOM 1139 C C . GLY A 1 171 ? 11.630 -10.412 4.647 1.00 93.44 171 GLY A C 1
ATOM 1140 O O . GLY A 1 171 ? 11.047 -11.491 4.725 1.00 93.44 171 GLY A O 1
ATOM 1141 N N . GLY A 1 172 ? 11.128 -9.374 3.972 1.00 96.31 172 GLY A N 1
ATOM 1142 C CA . GLY A 1 172 ? 9.912 -9.450 3.171 1.00 96.31 172 GLY A CA 1
ATOM 1143 C C . GLY A 1 172 ? 10.067 -10.337 1.929 1.00 96.31 172 GLY A C 1
ATOM 1144 O O . GLY A 1 172 ? 11.159 -10.479 1.374 1.00 96.31 172 GLY A O 1
ATOM 1145 N N . ALA A 1 173 ? 8.957 -10.917 1.479 1.00 97.38 173 ALA A N 1
ATOM 1146 C CA . ALA A 1 173 ? 8.862 -11.753 0.287 1.00 97.38 173 ALA A CA 1
ATOM 1147 C C . ALA A 1 173 ? 8.161 -11.009 -0.858 1.00 97.38 173 ALA A C 1
ATOM 1149 O O . ALA A 1 173 ? 7.324 -10.134 -0.632 1.00 97.38 173 ALA A O 1
ATOM 1150 N N . GLN A 1 174 ? 8.464 -11.392 -2.098 1.00 97.31 174 GLN A N 1
ATOM 1151 C CA . GLN A 1 174 ? 7.848 -10.811 -3.289 1.00 97.31 174 GLN A CA 1
ATOM 1152 C C . GLN A 1 174 ? 7.276 -11.886 -4.210 1.00 97.31 174 GLN A C 1
ATOM 1154 O O . GLN A 1 174 ? 7.926 -12.890 -4.495 1.00 97.31 174 GLN A O 1
ATOM 1159 N N . GLN A 1 175 ? 6.059 -11.643 -4.683 1.00 96.56 175 GLN A N 1
ATOM 1160 C CA . GLN A 1 175 ? 5.361 -12.418 -5.703 1.00 96.56 175 GLN A CA 1
ATOM 1161 C C . GLN A 1 175 ? 4.947 -11.438 -6.800 1.00 96.56 175 GLN A C 1
ATOM 1163 O O . GLN A 1 175 ? 3.836 -10.911 -6.798 1.00 96.56 175 GLN A O 1
ATOM 1168 N N . ILE A 1 176 ? 5.894 -11.109 -7.677 1.00 96.38 176 ILE A N 1
ATOM 1169 C CA . ILE A 1 176 ? 5.718 -10.076 -8.701 1.00 96.38 176 ILE A CA 1
ATOM 1170 C C . ILE A 1 176 ? 5.760 -10.739 -10.079 1.00 96.38 176 ILE A C 1
ATOM 1172 O O . ILE A 1 176 ? 6.767 -11.347 -10.440 1.00 96.38 176 ILE A O 1
ATOM 1176 N N . GLY A 1 177 ? 4.644 -10.647 -10.805 1.00 91.88 177 GLY A N 1
ATOM 1177 C CA . GLY A 1 177 ? 4.497 -11.071 -12.197 1.00 91.88 177 GLY A CA 1
ATOM 1178 C C . GLY A 1 177 ? 5.006 -10.013 -13.178 1.00 91.88 177 GLY A C 1
ATOM 1179 O O . GLY A 1 177 ? 5.957 -9.286 -12.881 1.00 91.88 177 GLY A O 1
ATOM 1180 N N . ALA A 1 178 ? 4.377 -9.903 -14.352 1.00 92.50 178 ALA A N 1
ATOM 1181 C CA . ALA A 1 178 ? 4.691 -8.802 -15.255 1.00 92.50 178 ALA A CA 1
ATOM 1182 C C . ALA A 1 178 ? 4.199 -7.486 -14.637 1.00 92.50 178 ALA A C 1
ATOM 1184 O O . ALA A 1 178 ? 3.100 -7.419 -14.092 1.00 92.50 178 ALA A O 1
ATOM 1185 N N . VAL A 1 179 ? 5.015 -6.435 -14.684 1.00 96.19 179 VAL A N 1
ATOM 1186 C CA . VAL A 1 179 ? 4.618 -5.110 -14.198 1.00 96.19 179 VAL A CA 1
ATOM 1187 C C . VAL A 1 179 ? 5.174 -4.018 -15.103 1.00 96.19 179 VAL A C 1
ATOM 1189 O O . VAL A 1 179 ? 6.296 -4.115 -15.605 1.00 96.19 179 VAL A O 1
ATOM 1192 N N . THR A 1 180 ? 4.389 -2.960 -15.293 1.00 96.31 180 THR A N 1
ATOM 1193 C CA . THR A 1 180 ? 4.795 -1.768 -16.051 1.00 96.31 180 THR A CA 1
ATOM 1194 C C . THR A 1 180 ? 4.993 -0.614 -15.081 1.00 96.31 180 THR A C 1
ATOM 1196 O O . THR A 1 180 ? 4.031 0.001 -14.626 1.00 96.31 180 THR A O 1
ATOM 1199 N N . VAL A 1 181 ? 6.247 -0.335 -14.738 1.00 96.94 181 VAL A N 1
ATOM 1200 C CA . VAL A 1 181 ? 6.617 0.634 -13.704 1.00 96.9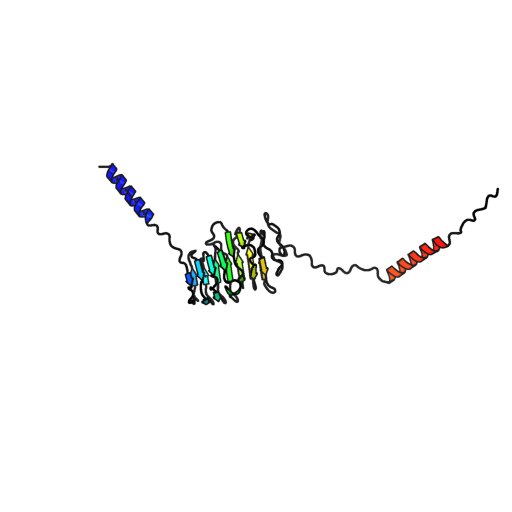4 181 VAL A CA 1
ATOM 1201 C C . VAL A 1 181 ? 6.988 1.971 -14.333 1.00 96.94 181 VAL A C 1
ATOM 1203 O O . VAL A 1 181 ? 7.843 2.028 -15.222 1.00 96.94 181 VAL A O 1
ATOM 1206 N N . ALA A 1 182 ? 6.398 3.060 -13.838 1.00 96.06 182 ALA A N 1
ATOM 1207 C CA . ALA A 1 182 ? 6.767 4.415 -14.237 1.00 96.06 182 ALA A CA 1
ATOM 1208 C C . ALA A 1 182 ? 6.773 5.385 -13.045 1.00 96.06 182 ALA A C 1
ATOM 1210 O O . ALA A 1 182 ? 5.755 5.578 -12.394 1.00 96.06 182 ALA A O 1
ATOM 1211 N N . GLY A 1 183 ? 7.907 6.021 -12.741 1.00 95.06 183 GLY A N 1
ATOM 1212 C CA . GLY A 1 183 ? 7.985 7.011 -11.654 1.00 95.06 183 GLY A CA 1
ATOM 1213 C C . GLY A 1 183 ? 7.831 6.428 -10.241 1.00 95.06 183 GLY A C 1
ATOM 1214 O O . GLY A 1 183 ? 7.487 7.162 -9.315 1.00 95.06 183 GLY A O 1
ATOM 1215 N N . VAL A 1 184 ? 8.082 5.126 -10.066 1.00 97.75 184 VAL A N 1
ATOM 1216 C CA . VAL A 1 184 ? 8.106 4.457 -8.757 1.00 97.75 184 VAL A CA 1
ATOM 1217 C C . VAL A 1 184 ? 9.508 3.916 -8.497 1.00 97.75 184 VAL A C 1
ATOM 1219 O O . VAL A 1 184 ? 10.025 3.108 -9.265 1.00 97.75 184 VAL A O 1
ATOM 1222 N N . ASP A 1 185 ? 10.116 4.360 -7.407 1.00 97.44 185 ASP A N 1
ATOM 1223 C CA . ASP A 1 185 ? 11.464 4.004 -6.977 1.00 97.44 185 ASP A CA 1
ATOM 1224 C C . ASP A 1 185 ? 11.402 2.969 -5.841 1.00 97.44 185 ASP A C 1
ATOM 1226 O O . ASP A 1 185 ? 10.711 3.161 -4.840 1.00 97.44 185 ASP A O 1
ATOM 1230 N N . ALA A 1 186 ? 12.115 1.858 -6.008 1.00 97.56 186 ALA A N 1
ATOM 1231 C CA . ALA A 1 186 ? 12.228 0.775 -5.034 1.00 97.56 186 ALA A CA 1
ATOM 1232 C C . ALA A 1 186 ? 13.641 0.624 -4.440 1.00 97.56 186 ALA A C 1
ATOM 1234 O O . ALA A 1 186 ? 13.933 -0.342 -3.736 1.00 97.56 186 ALA A O 1
ATOM 1235 N N . SER A 1 187 ? 14.540 1.580 -4.685 1.00 95.81 187 SER A N 1
ATOM 1236 C CA . SER A 1 187 ? 15.950 1.526 -4.269 1.00 95.81 187 SER A CA 1
ATOM 1237 C C . SER A 1 187 ? 16.173 1.592 -2.753 1.00 95.81 187 SER A C 1
ATOM 1239 O O . SER A 1 187 ? 17.266 1.280 -2.284 1.00 95.81 187 SER A O 1
ATOM 1241 N N . ARG A 1 188 ? 15.151 1.970 -1.973 1.00 96.06 188 ARG A N 1
ATOM 1242 C CA . ARG A 1 188 ? 15.215 2.081 -0.504 1.00 96.06 188 ARG A CA 1
ATOM 1243 C C . ARG A 1 188 ? 15.121 0.740 0.229 1.00 96.06 188 ARG A C 1
ATOM 1245 O O . ARG A 1 188 ? 15.323 0.702 1.440 1.00 96.06 188 ARG A O 1
ATOM 1252 N N . GLY A 1 189 ? 14.787 -0.344 -0.470 1.00 95.25 189 GLY A N 1
ATOM 1253 C CA . GLY A 1 189 ? 14.542 -1.654 0.130 1.00 95.25 189 GLY A CA 1
ATOM 1254 C C . GLY A 1 189 ? 15.209 -2.793 -0.627 1.00 95.25 189 GLY A C 1
ATOM 1255 O O . GLY A 1 189 ? 16.238 -2.632 -1.283 1.00 95.25 189 GLY A O 1
ATOM 1256 N N . GLN A 1 190 ? 14.616 -3.979 -0.518 1.00 94.88 190 GLN A N 1
ATOM 1257 C CA . GLN A 1 190 ? 14.995 -5.113 -1.348 1.00 94.88 190 GLN A CA 1
ATOM 1258 C C . GLN A 1 190 ? 14.678 -4.834 -2.820 1.00 94.88 190 GLN A C 1
ATOM 1260 O O . GLN A 1 190 ? 13.658 -4.230 -3.144 1.00 94.88 190 GLN A O 1
ATOM 1265 N N . TRP A 1 191 ? 15.530 -5.346 -3.710 1.00 94.38 191 TRP A N 1
ATOM 1266 C CA . TRP A 1 191 ? 15.329 -5.225 -5.152 1.00 94.38 191 TRP A CA 1
ATOM 1267 C C . TRP A 1 191 ? 14.025 -5.904 -5.581 1.00 94.38 191 TRP A C 1
ATOM 1269 O O . TRP A 1 191 ? 13.810 -7.075 -5.253 1.00 94.38 191 TRP A O 1
ATOM 1279 N N . LEU A 1 192 ? 13.178 -5.202 -6.331 1.00 96.88 192 LEU A N 1
ATOM 1280 C CA . LEU A 1 192 ? 11.884 -5.717 -6.778 1.00 96.88 192 LEU A CA 1
ATOM 1281 C C . LEU A 1 192 ? 11.972 -6.338 -8.173 1.00 96.88 192 LEU A C 1
ATOM 1283 O O . LEU A 1 192 ? 12.677 -5.837 -9.047 1.00 96.88 192 LEU A O 1
ATOM 1287 N N . ALA A 1 193 ? 11.247 -7.439 -8.371 1.00 95.12 193 ALA A N 1
ATOM 1288 C CA . ALA A 1 193 ? 11.198 -8.233 -9.596 1.00 95.12 193 ALA A CA 1
ATOM 1289 C C . ALA A 1 193 ? 12.590 -8.481 -10.219 1.00 95.12 193 ALA A C 1
ATOM 1291 O O . ALA A 1 193 ? 12.796 -8.184 -11.396 1.00 95.12 193 ALA A O 1
ATOM 1292 N N . PRO A 1 194 ? 13.581 -9.005 -9.468 1.00 92.88 194 PRO A N 1
ATOM 1293 C CA . PRO A 1 194 ? 14.984 -9.013 -9.897 1.00 92.88 194 PRO A CA 1
ATOM 1294 C C . PRO A 1 194 ? 15.246 -9.805 -11.186 1.00 92.88 194 PRO A C 1
ATOM 1296 O O . PRO A 1 194 ? 16.213 -9.514 -11.885 1.00 92.88 194 PRO A O 1
ATOM 1299 N N . THR A 1 195 ? 14.396 -10.784 -11.505 1.00 89.94 195 THR A N 1
ATOM 1300 C CA . THR A 1 195 ? 14.452 -11.602 -12.728 1.00 89.94 195 THR A CA 1
ATOM 1301 C C . THR A 1 195 ? 13.514 -11.110 -13.832 1.00 89.94 195 THR A C 1
ATOM 1303 O O . THR A 1 195 ? 13.467 -11.709 -14.902 1.00 89.94 195 THR A O 1
ATOM 1306 N N . GLY A 1 196 ? 12.727 -10.068 -13.564 1.00 90.44 196 GLY A N 1
ATOM 1307 C CA . GLY A 1 196 ? 11.776 -9.491 -14.503 1.00 90.44 196 GLY A CA 1
ATOM 1308 C C . GLY A 1 196 ? 12.389 -8.393 -15.367 1.00 90.44 196 GLY A C 1
ATOM 1309 O O . GLY A 1 196 ? 13.574 -8.064 -15.269 1.00 90.44 196 GLY A O 1
ATOM 1310 N N . GLN A 1 197 ? 11.538 -7.799 -16.195 1.00 92.38 197 GLN A N 1
ATOM 1311 C CA . GLN A 1 197 ? 11.841 -6.632 -17.014 1.00 92.38 197 GLN A CA 1
ATOM 1312 C C . GLN A 1 197 ? 10.680 -5.646 -16.930 1.00 92.38 197 GLN A C 1
ATOM 1314 O O . GLN A 1 197 ? 9.543 -6.048 -16.676 1.00 92.38 197 GLN A O 1
ATOM 1319 N N . ASN A 1 198 ? 10.971 -4.367 -17.164 1.00 94.31 198 ASN A N 1
ATOM 1320 C CA . ASN A 1 198 ? 9.928 -3.355 -17.197 1.00 94.31 198 ASN A CA 1
ATOM 1321 C C . ASN A 1 198 ? 9.042 -3.543 -18.433 1.00 94.31 198 ASN A C 1
ATOM 1323 O O . ASN A 1 198 ? 9.551 -3.696 -19.546 1.00 94.31 198 ASN A O 1
ATOM 1327 N N . GLY A 1 199 ? 7.727 -3.530 -18.228 1.00 91.94 199 GLY A N 1
ATOM 1328 C CA . GLY A 1 199 ? 6.755 -3.644 -19.304 1.00 91.94 199 GLY A CA 1
ATOM 1329 C C . GLY A 1 199 ? 6.799 -2.472 -20.298 1.00 91.94 199 GLY A C 1
ATOM 1330 O O . GLY A 1 199 ? 7.354 -1.403 -20.013 1.00 91.94 199 GLY A O 1
ATOM 1331 N N . PRO A 1 200 ? 6.194 -2.647 -21.486 1.00 88.56 200 PRO A N 1
ATOM 1332 C CA . PRO A 1 200 ? 6.098 -1.589 -22.486 1.00 88.56 200 PRO A CA 1
ATOM 1333 C C . PRO A 1 200 ? 5.341 -0.378 -21.925 1.00 88.56 200 PRO A C 1
ATOM 1335 O O . PRO A 1 200 ? 4.304 -0.523 -21.282 1.00 88.56 200 PRO A O 1
ATOM 1338 N N . GLY A 1 201 ? 5.866 0.825 -22.171 1.00 85.12 201 GLY A N 1
ATOM 1339 C CA . GLY A 1 201 ? 5.322 2.072 -21.616 1.00 85.12 201 GLY A CA 1
ATOM 1340 C C . GLY A 1 201 ? 5.817 2.416 -20.205 1.00 85.12 201 GLY A C 1
ATOM 1341 O O . GLY A 1 201 ? 5.432 3.454 -19.673 1.00 85.12 201 GLY A O 1
ATOM 1342 N N . GLY A 1 202 ? 6.681 1.587 -19.608 1.00 87.56 202 GLY A N 1
ATOM 1343 C CA . GLY A 1 202 ? 7.386 1.917 -18.372 1.00 87.56 202 GLY A CA 1
ATOM 1344 C C . GLY A 1 202 ? 8.449 3.008 -18.559 1.00 87.56 202 GLY A C 1
ATOM 1345 O O . GLY A 1 202 ? 8.877 3.310 -19.675 1.00 87.56 202 GLY A O 1
ATOM 1346 N N . SER A 1 203 ? 8.896 3.596 -17.450 1.00 90.44 203 SER A N 1
ATOM 1347 C CA . SER A 1 203 ? 9.972 4.599 -17.415 1.00 90.44 203 SER A CA 1
ATOM 1348 C C . SER A 1 203 ? 11.112 4.163 -16.485 1.00 90.44 203 SER A C 1
ATOM 1350 O O . SER A 1 203 ? 11.206 2.995 -16.112 1.00 90.44 203 SER A O 1
ATOM 1352 N N . SER A 1 204 ? 11.976 5.104 -16.075 1.00 87.19 204 SER A N 1
ATOM 1353 C CA . SER A 1 204 ? 12.959 4.862 -15.008 1.00 87.19 204 SER A CA 1
ATOM 1354 C C . SER A 1 204 ? 12.284 4.258 -13.771 1.00 87.19 204 SER A C 1
ATOM 1356 O O . SER A 1 204 ? 11.269 4.785 -13.304 1.00 87.19 204 SER A O 1
ATOM 1358 N N . ALA A 1 205 ? 12.854 3.157 -13.283 1.00 93.19 205 ALA A N 1
ATOM 1359 C CA . ALA A 1 205 ? 12.376 2.382 -12.144 1.00 93.19 205 ALA A CA 1
ATOM 1360 C C . ALA A 1 205 ? 13.581 1.911 -11.297 1.00 93.19 205 ALA A C 1
ATOM 1362 O O . ALA A 1 205 ? 13.969 0.744 -11.357 1.00 93.19 205 ALA A O 1
ATOM 1363 N N . PRO A 1 206 ? 14.251 2.808 -10.548 1.00 94.62 206 PRO A N 1
ATOM 1364 C CA . PRO A 1 206 ? 15.400 2.437 -9.721 1.00 94.62 206 PRO A CA 1
ATOM 1365 C C . PRO A 1 206 ? 15.024 1.389 -8.668 1.00 94.62 206 PRO A C 1
ATOM 1367 O O . PRO A 1 206 ? 13.942 1.451 -8.094 1.00 94.62 206 PRO A O 1
ATOM 1370 N N . GLY A 1 207 ? 15.903 0.416 -8.415 1.00 94.62 207 GLY A N 1
ATOM 1371 C CA . GLY A 1 207 ? 15.623 -0.691 -7.488 1.00 94.62 207 GLY A CA 1
ATOM 1372 C C . GLY A 1 207 ? 14.612 -1.725 -8.003 1.00 94.62 207 GLY A C 1
ATOM 1373 O O . GLY A 1 207 ? 14.304 -2.676 -7.285 1.00 94.62 207 GLY A O 1
ATOM 1374 N N . TRP A 1 208 ? 14.128 -1.571 -9.240 1.00 95.00 208 TRP A N 1
ATOM 1375 C CA . TRP A 1 208 ? 13.337 -2.567 -9.956 1.00 95.00 208 TRP A CA 1
ATOM 1376 C C . TRP A 1 208 ? 14.168 -3.243 -11.036 1.00 95.00 208 TRP A C 1
ATOM 1378 O O . TRP A 1 208 ? 14.940 -2.578 -11.720 1.00 95.00 208 TRP A O 1
ATOM 1388 N N . PHE A 1 209 ? 13.923 -4.538 -11.242 1.00 93.06 209 PHE A N 1
ATOM 1389 C CA . PHE A 1 209 ? 14.437 -5.363 -12.343 1.00 93.06 209 PHE A CA 1
ATOM 1390 C C . PHE A 1 209 ? 15.954 -5.477 -12.442 1.00 93.06 209 PHE A C 1
ATOM 1392 O O . PHE A 1 209 ? 16.689 -4.608 -11.993 1.00 93.06 209 PHE A O 1
ATOM 1399 N N . ALA A 1 210 ? 16.428 -6.557 -13.068 1.00 75.69 210 ALA A N 1
ATOM 1400 C CA . ALA A 1 210 ? 17.833 -6.736 -13.435 1.00 75.69 210 ALA A CA 1
ATOM 1401 C C . ALA A 1 210 ? 18.800 -6.269 -12.334 1.00 75.69 210 ALA A C 1
ATOM 1403 O O . ALA A 1 210 ? 19.572 -5.323 -12.522 1.00 75.69 210 ALA A O 1
ATOM 1404 N N . ARG A 1 211 ? 18.724 -6.919 -11.161 1.00 65.81 211 ARG A N 1
ATOM 1405 C CA . ARG A 1 211 ? 19.671 -6.656 -10.071 1.00 65.81 211 ARG A CA 1
ATOM 1406 C C . ARG A 1 211 ? 21.077 -6.681 -10.681 1.00 65.81 211 ARG A C 1
ATOM 1408 O O . ARG A 1 211 ? 21.388 -7.676 -11.343 1.00 65.81 211 ARG A O 1
ATOM 1415 N N . PRO A 1 212 ? 21.909 -5.635 -10.500 1.00 58.41 212 PRO A N 1
ATOM 1416 C CA . PRO A 1 212 ? 23.274 -5.665 -10.996 1.00 58.41 212 PRO A CA 1
ATOM 1417 C C . PRO A 1 212 ? 23.892 -6.984 -10.542 1.00 58.41 212 PRO A C 1
ATOM 1419 O O . PRO A 1 212 ? 23.721 -7.324 -9.360 1.00 58.41 212 PRO A O 1
ATOM 1422 N N . PRO A 1 213 ? 24.520 -7.764 -11.442 1.00 58.50 213 PRO A N 1
ATOM 1423 C CA . PRO A 1 213 ? 25.165 -8.991 -11.024 1.00 58.50 213 PRO A CA 1
ATOM 1424 C C . PRO A 1 213 ? 26.066 -8.621 -9.855 1.00 58.50 213 PRO A C 1
ATOM 1426 O O . PRO A 1 213 ? 26.875 -7.696 -9.957 1.00 58.50 213 PRO A O 1
ATOM 1429 N N . THR A 1 214 ? 25.871 -9.281 -8.714 1.00 54.97 214 THR A N 1
ATOM 1430 C CA . THR A 1 214 ? 26.831 -9.180 -7.624 1.00 54.97 214 THR A CA 1
ATOM 1431 C C . THR A 1 214 ? 28.145 -9.612 -8.238 1.00 54.97 214 THR A C 1
ATOM 1433 O O . THR A 1 214 ? 28.289 -10.786 -8.585 1.00 54.97 214 THR A O 1
ATOM 1436 N N . LEU A 1 215 ? 29.052 -8.663 -8.461 1.00 52.12 215 LEU A N 1
ATOM 1437 C CA . LEU A 1 215 ? 30.411 -8.958 -8.869 1.00 52.12 215 LEU A CA 1
ATOM 1438 C C . LEU A 1 215 ? 31.026 -9.722 -7.697 1.00 52.12 215 LEU A C 1
ATOM 1440 O O . LEU A 1 215 ? 31.660 -9.144 -6.819 1.00 52.12 215 LEU A O 1
ATOM 1444 N N . GLY A 1 216 ? 30.794 -11.034 -7.642 1.00 52.66 216 GLY A N 1
ATOM 1445 C CA . GLY A 1 216 ? 31.734 -11.916 -6.987 1.00 52.66 216 GLY A CA 1
ATOM 1446 C C . GLY A 1 216 ? 33.062 -11.594 -7.642 1.00 52.66 216 GLY A C 1
ATOM 1447 O O . GLY A 1 216 ? 33.133 -11.561 -8.872 1.00 52.66 216 GLY A O 1
ATOM 1448 N N . ALA A 1 217 ? 34.064 -11.244 -6.842 1.00 53.25 217 ALA A N 1
ATOM 1449 C CA . ALA A 1 217 ? 35.409 -11.061 -7.345 1.00 53.25 217 ALA A CA 1
ATOM 1450 C C . ALA A 1 217 ? 35.781 -12.351 -8.084 1.00 53.25 217 ALA A C 1
ATOM 1452 O O . ALA A 1 217 ? 36.094 -13.366 -7.464 1.00 53.25 217 ALA A O 1
ATOM 1453 N N . VAL A 1 218 ? 35.664 -12.345 -9.412 1.00 53.22 218 VAL A N 1
ATOM 1454 C CA . VAL A 1 218 ? 36.234 -13.398 -10.234 1.00 53.22 218 VAL A CA 1
ATOM 1455 C C . VAL A 1 218 ? 37.718 -13.237 -9.992 1.00 53.22 218 VAL A C 1
ATOM 1457 O O . VAL A 1 218 ? 38.294 -12.215 -10.369 1.00 53.22 218 VAL A O 1
ATOM 1460 N N . ALA A 1 219 ? 38.311 -14.188 -9.273 1.00 52.62 219 ALA A N 1
ATOM 1461 C CA . ALA A 1 219 ? 39.750 -14.261 -9.141 1.00 52.62 219 ALA A CA 1
ATOM 1462 C C . ALA A 1 219 ? 40.301 -14.337 -10.564 1.00 52.62 219 ALA A C 1
ATOM 1464 O O . ALA A 1 219 ? 40.221 -15.375 -11.219 1.00 52.62 219 ALA A O 1
ATOM 1465 N N . VAL A 1 220 ? 40.784 -13.207 -11.079 1.00 58.44 220 VAL A N 1
ATOM 1466 C CA . VAL A 1 220 ? 41.571 -13.196 -12.302 1.00 58.44 220 VAL A CA 1
ATOM 1467 C C . VAL A 1 220 ? 42.779 -14.055 -11.958 1.00 58.44 220 VAL A C 1
ATOM 1469 O O . VAL A 1 220 ? 43.453 -13.721 -10.979 1.00 58.44 220 VAL A O 1
ATOM 1472 N N . PRO A 1 221 ? 43.036 -15.172 -12.662 1.00 63.12 221 PRO A N 1
ATOM 1473 C CA . PRO A 1 221 ? 44.236 -15.948 -12.413 1.00 63.12 221 PRO A CA 1
ATOM 1474 C C . PRO A 1 221 ? 45.419 -15.017 -12.662 1.00 63.12 221 PRO A C 1
ATOM 1476 O O . PRO A 1 221 ? 45.750 -14.690 -13.803 1.00 63.12 221 PRO A O 1
ATOM 1479 N N . SER A 1 222 ? 46.012 -14.514 -11.582 1.00 71.81 222 SER A N 1
ATOM 1480 C CA . SER A 1 222 ? 47.276 -13.817 -11.665 1.00 71.81 222 SER A CA 1
ATOM 1481 C C . SER A 1 222 ? 48.287 -14.835 -12.169 1.00 71.81 222 SER A C 1
ATOM 1483 O O . SER A 1 222 ? 48.280 -16.005 -11.778 1.00 71.81 222 SER A O 1
ATOM 1485 N N . LEU A 1 223 ? 49.134 -14.403 -13.100 1.00 66.12 223 LEU A N 1
ATOM 1486 C CA . LEU A 1 223 ? 50.308 -15.170 -13.487 1.00 66.12 223 LEU A CA 1
ATOM 1487 C C . LEU A 1 223 ? 51.035 -15.540 -12.189 1.00 66.12 223 LEU A C 1
ATOM 1489 O O . LEU A 1 223 ? 51.425 -14.645 -11.439 1.00 66.12 223 LEU A O 1
ATOM 1493 N N . GLY A 1 224 ? 51.139 -16.839 -11.889 1.00 75.69 224 GLY A N 1
ATOM 1494 C CA . GLY A 1 224 ? 51.767 -17.302 -10.651 1.00 75.69 224 GLY A CA 1
ATOM 1495 C C . GLY A 1 224 ? 53.170 -16.710 -10.505 1.00 75.69 224 GLY A C 1
ATOM 1496 O O . GLY A 1 224 ? 53.802 -16.372 -11.506 1.00 75.69 224 GLY A O 1
ATOM 1497 N N . GLU A 1 225 ? 53.675 -16.590 -9.278 1.00 75.19 225 GLU A N 1
ATOM 1498 C CA . GLU A 1 225 ? 54.948 -15.911 -8.959 1.00 75.19 225 GLU A CA 1
ATOM 1499 C C . GLU A 1 225 ? 56.112 -16.346 -9.873 1.00 75.19 225 GLU A C 1
ATOM 1501 O O . GLU A 1 225 ? 56.898 -15.524 -10.347 1.00 75.19 225 GLU A O 1
ATOM 1506 N N . TRP A 1 226 ? 56.150 -17.632 -10.234 1.00 73.75 226 TRP A N 1
ATOM 1507 C CA . TRP A 1 226 ? 57.113 -18.211 -11.174 1.00 73.75 226 TRP A CA 1
ATOM 1508 C C . TRP A 1 226 ? 57.018 -17.663 -12.600 1.00 73.75 226 TRP A C 1
ATOM 1510 O O . TRP A 1 226 ? 58.037 -17.489 -13.260 1.00 73.75 226 TRP A O 1
ATOM 1520 N N . SER A 1 227 ? 55.814 -17.354 -13.077 1.00 77.19 227 SER A N 1
ATOM 1521 C CA . SER A 1 227 ? 55.585 -16.770 -14.404 1.00 77.19 227 SER A CA 1
ATOM 1522 C C . SER A 1 227 ? 56.079 -15.326 -14.467 1.00 77.19 227 SER A C 1
ATOM 1524 O O . SER A 1 227 ? 56.648 -14.917 -15.477 1.00 77.19 227 SER A O 1
ATOM 1526 N N . VAL A 1 228 ? 55.929 -14.565 -13.375 1.00 79.75 228 VAL A N 1
ATOM 1527 C CA . VAL A 1 228 ? 56.460 -13.196 -13.264 1.00 79.75 228 VAL A CA 1
ATOM 1528 C C . VAL A 1 228 ? 57.988 -13.212 -13.184 1.00 79.75 228 VAL A C 1
ATOM 1530 O O . VAL A 1 228 ? 58.644 -12.414 -13.858 1.00 79.75 228 VAL A O 1
ATOM 1533 N N . LEU A 1 229 ? 58.575 -14.154 -12.439 1.00 79.88 229 LEU A N 1
ATOM 1534 C CA . LEU A 1 229 ? 60.027 -14.378 -12.407 1.00 79.88 229 LEU A CA 1
ATOM 1535 C C . LEU A 1 229 ? 60.579 -14.776 -13.784 1.00 79.88 229 LEU A C 1
ATOM 1537 O O . LEU A 1 229 ? 61.618 -14.273 -14.217 1.00 79.88 229 LEU A O 1
ATOM 1541 N N . LEU A 1 230 ? 59.866 -15.632 -14.518 1.00 82.88 230 LEU A N 1
ATOM 1542 C CA . LEU A 1 230 ? 60.266 -16.032 -15.865 1.00 82.88 230 LEU A CA 1
ATOM 1543 C C . LEU A 1 230 ? 60.187 -14.857 -16.853 1.00 82.88 230 LEU A C 1
ATOM 1545 O O . LEU A 1 230 ? 61.101 -14.654 -17.648 1.00 82.88 230 LEU A O 1
ATOM 1549 N N . LEU A 1 231 ? 59.133 -14.035 -16.781 1.00 82.69 231 LEU A N 1
ATOM 1550 C CA . LEU A 1 231 ? 58.992 -12.865 -17.652 1.00 82.69 231 LEU A CA 1
ATOM 1551 C C . LEU A 1 231 ? 60.057 -11.797 -17.364 1.00 82.69 231 LEU A C 1
ATOM 1553 O O . LEU A 1 231 ? 60.616 -11.209 -18.289 1.00 82.69 231 LEU A O 1
ATOM 1557 N N . SER A 1 232 ? 60.356 -11.556 -16.087 1.00 79.50 232 SER A N 1
ATOM 1558 C CA . SER A 1 232 ? 61.358 -10.568 -15.667 1.00 79.50 232 SER A CA 1
ATOM 1559 C C . SER A 1 232 ? 62.784 -11.007 -16.009 1.00 79.50 232 SER A C 1
ATOM 1561 O O . SER A 1 232 ? 63.579 -10.186 -16.471 1.00 79.50 232 SER A O 1
ATOM 1563 N N . THR A 1 233 ? 63.099 -12.301 -15.906 1.00 82.19 233 THR A N 1
ATOM 1564 C CA . THR A 1 233 ? 64.378 -12.847 -16.394 1.00 82.19 233 THR A CA 1
ATOM 1565 C C . THR A 1 233 ? 64.496 -12.775 -17.920 1.00 82.19 233 THR A C 1
ATOM 1567 O O . THR A 1 233 ? 65.544 -12.367 -18.425 1.00 82.19 233 THR A O 1
ATOM 1570 N N . LEU A 1 234 ? 63.426 -13.066 -18.670 1.00 83.06 234 LEU A N 1
ATOM 1571 C CA . LEU A 1 234 ? 63.391 -12.902 -20.131 1.00 83.06 234 LEU A CA 1
ATOM 1572 C C . LEU A 1 234 ? 63.587 -11.443 -20.565 1.00 83.06 234 LEU A C 1
ATOM 1574 O O . LEU A 1 234 ? 64.378 -11.170 -21.471 1.00 83.06 234 LEU A O 1
ATOM 1578 N N . ALA A 1 235 ? 62.924 -10.499 -19.896 1.00 83.25 235 ALA A N 1
ATOM 1579 C CA . ALA A 1 235 ? 63.100 -9.071 -20.148 1.00 83.25 235 ALA A CA 1
ATOM 1580 C C . ALA A 1 235 ? 64.533 -8.608 -19.823 1.00 83.25 235 ALA A C 1
ATOM 1582 O O . ALA A 1 235 ? 65.140 -7.873 -20.607 1.00 83.25 235 ALA A O 1
ATOM 1583 N N . GLY A 1 236 ? 65.110 -9.103 -18.722 1.00 80.38 236 GLY A N 1
ATOM 1584 C CA . GLY A 1 236 ? 66.502 -8.849 -18.348 1.00 80.38 236 GLY A CA 1
ATOM 1585 C C . GLY A 1 236 ? 67.499 -9.364 -19.391 1.00 80.38 236 GLY A C 1
ATOM 1586 O O . GLY A 1 236 ? 68.396 -8.629 -19.806 1.00 80.38 236 GLY A O 1
ATOM 1587 N N . LEU A 1 237 ? 67.308 -10.587 -19.893 1.00 80.75 237 LEU A N 1
ATOM 1588 C CA . LEU A 1 237 ? 68.156 -11.183 -20.932 1.00 80.75 237 LEU A CA 1
ATOM 1589 C C . LEU A 1 237 ? 68.058 -10.435 -22.272 1.00 80.75 237 LEU A C 1
ATOM 1591 O O . LEU A 1 237 ? 69.070 -10.245 -22.952 1.00 80.75 237 LEU A O 1
ATOM 1595 N N . LEU A 1 238 ? 66.865 -9.963 -22.646 1.00 79.00 238 LEU A N 1
ATOM 1596 C CA . LEU A 1 238 ? 66.662 -9.167 -23.862 1.00 79.00 238 LEU A CA 1
ATOM 1597 C C . LEU A 1 238 ? 67.293 -7.769 -23.755 1.00 79.00 238 LEU A C 1
ATOM 1599 O O . LEU A 1 238 ? 67.890 -7.297 -24.726 1.00 79.00 238 LEU A O 1
ATOM 1603 N N . GLY A 1 239 ? 67.227 -7.131 -22.582 1.00 74.25 239 GLY A N 1
ATOM 1604 C CA . GLY A 1 239 ? 67.914 -5.864 -22.311 1.00 74.25 239 GLY A CA 1
ATOM 1605 C C . GLY A 1 239 ? 69.440 -6.006 -22.329 1.00 74.25 239 GLY A C 1
ATOM 1606 O O . GLY A 1 239 ? 70.142 -5.201 -22.941 1.00 74.25 239 GLY A O 1
ATOM 1607 N N . TRP A 1 240 ? 69.959 -7.091 -21.750 1.00 72.12 240 TRP A N 1
ATOM 1608 C CA . TRP A 1 240 ? 71.396 -7.367 -21.681 1.00 72.12 240 TRP A CA 1
ATOM 1609 C C . TRP A 1 240 ? 72.031 -7.587 -23.062 1.00 72.12 240 TRP A C 1
ATOM 1611 O O . TRP A 1 240 ? 73.158 -7.156 -23.318 1.00 72.12 240 TRP A O 1
ATOM 1621 N N . ARG A 1 241 ? 71.301 -8.211 -23.996 1.00 65.75 241 ARG A N 1
ATOM 1622 C CA . ARG A 1 241 ? 71.766 -8.404 -25.382 1.00 65.75 241 ARG A CA 1
ATOM 1623 C C . ARG A 1 241 ? 71.892 -7.091 -26.156 1.00 65.75 241 ARG A C 1
ATOM 1625 O O . ARG A 1 241 ? 72.803 -6.969 -26.969 1.00 65.75 241 ARG A O 1
ATOM 1632 N N . ARG A 1 242 ? 71.043 -6.094 -25.879 1.00 60.72 242 ARG A N 1
ATOM 1633 C CA . ARG A 1 242 ? 71.126 -4.762 -26.514 1.00 60.72 242 ARG A CA 1
ATOM 1634 C C . ARG A 1 242 ? 72.309 -3.936 -26.006 1.00 60.72 242 ARG A C 1
ATOM 1636 O O . ARG A 1 242 ? 72.857 -3.142 -26.761 1.00 60.72 242 ARG A O 1
ATOM 1643 N N . LEU A 1 243 ? 72.740 -4.159 -24.765 1.00 59.50 243 LEU A N 1
ATOM 1644 C CA . LEU A 1 243 ? 73.872 -3.451 -24.155 1.00 59.50 243 LEU A CA 1
ATOM 1645 C C . LEU A 1 243 ? 75.246 -4.006 -24.567 1.00 59.50 243 LEU A C 1
ATOM 1647 O O . LEU A 1 243 ? 76.239 -3.294 -24.464 1.00 59.50 243 LEU A O 1
ATOM 1651 N N . ARG A 1 244 ? 75.319 -5.252 -25.060 1.00 59.88 244 ARG A N 1
ATOM 1652 C CA . ARG A 1 244 ? 76.562 -5.867 -25.574 1.00 59.88 244 ARG A CA 1
ATOM 1653 C C . ARG A 1 244 ? 76.782 -5.691 -27.083 1.00 59.88 244 ARG A C 1
ATOM 1655 O O . ARG A 1 244 ? 77.750 -6.228 -27.611 1.00 59.88 244 ARG A O 1
ATOM 1662 N N . ALA A 1 245 ? 75.921 -4.916 -27.744 1.00 57.53 245 ALA A N 1
ATOM 1663 C CA . ALA A 1 245 ? 76.162 -4.283 -29.040 1.00 57.53 245 ALA A CA 1
ATOM 1664 C C . ALA A 1 245 ? 77.579 -3.669 -29.159 1.00 57.53 245 ALA A C 1
ATOM 1666 O O . ALA A 1 245 ? 77.755 -2.628 -28.521 1.00 57.53 245 ALA A O 1
ATOM 1667 N N . PRO A 1 246 ? 78.592 -4.194 -29.888 1.00 56.12 246 PRO A N 1
ATOM 1668 C CA . PRO A 1 246 ? 79.855 -3.473 -30.043 1.00 56.12 246 PRO A CA 1
ATOM 1669 C C . PRO A 1 246 ? 79.589 -2.126 -30.723 1.00 56.12 246 PRO A C 1
ATOM 1671 O O . PRO A 1 246 ? 79.052 -2.080 -31.830 1.00 56.12 246 PRO A O 1
ATOM 1674 N N . ARG A 1 247 ? 79.938 -1.017 -30.058 1.00 58.00 247 ARG A N 1
ATOM 1675 C CA . ARG A 1 247 ? 79.923 0.312 -30.679 1.00 58.00 247 ARG A CA 1
ATOM 1676 C C . ARG A 1 247 ? 80.962 0.316 -31.799 1.00 58.00 247 ARG A C 1
ATOM 1678 O O . ARG A 1 247 ? 82.154 0.238 -31.518 1.00 58.00 247 ARG A O 1
ATOM 1685 N N . GLY A 1 248 ? 80.504 0.384 -33.047 1.00 56.31 248 GLY A N 1
ATOM 1686 C CA . GLY A 1 248 ? 81.371 0.600 -34.201 1.00 56.31 248 GLY A CA 1
ATOM 1687 C C . GLY A 1 248 ? 82.161 1.895 -34.020 1.00 56.31 248 GLY A C 1
ATOM 1688 O O . GLY A 1 248 ? 81.588 2.955 -33.778 1.00 56.31 248 GLY A O 1
ATOM 1689 N N . THR A 1 249 ? 83.482 1.785 -34.085 1.00 54.59 249 THR A N 1
ATOM 1690 C CA . THR A 1 249 ? 84.440 2.887 -34.052 1.00 54.59 249 THR A CA 1
ATOM 1691 C C . THR A 1 249 ? 84.241 3.784 -35.272 1.00 54.59 249 THR A C 1
ATOM 1693 O O . THR A 1 249 ? 84.534 3.395 -36.399 1.00 54.59 249 THR A O 1
ATOM 1696 N N . THR A 1 250 ? 83.750 5.003 -35.059 1.00 55.84 250 THR A N 1
ATOM 1697 C CA . THR A 1 250 ? 83.747 6.060 -36.076 1.00 55.84 250 THR A CA 1
ATOM 1698 C C . THR A 1 250 ? 85.156 6.629 -36.228 1.00 55.84 250 THR A C 1
ATOM 1700 O O . THR A 1 250 ? 85.697 7.220 -35.294 1.00 55.84 250 THR A O 1
ATOM 1703 N N . THR A 1 251 ? 85.750 6.439 -37.405 1.00 56.44 251 THR A N 1
ATOM 1704 C CA . THR A 1 251 ? 87.010 7.054 -37.845 1.00 56.44 251 THR A CA 1
ATOM 1705 C C . THR A 1 251 ? 86.834 8.573 -37.998 1.00 56.44 251 THR A C 1
ATOM 1707 O O . THR A 1 251 ? 85.848 8.993 -38.609 1.00 56.44 251 THR A O 1
ATOM 1710 N N . PRO A 1 252 ? 87.749 9.420 -37.490 1.00 55.88 252 PRO A N 1
ATOM 1711 C CA . PRO A 1 252 ? 87.662 10.860 -37.687 1.00 55.88 252 PRO A CA 1
ATOM 1712 C C . PRO A 1 252 ? 88.211 11.225 -39.070 1.00 55.88 252 PRO A C 1
ATOM 1714 O O . PRO A 1 252 ? 89.339 10.876 -39.417 1.00 55.88 252 PRO A O 1
ATOM 1717 N N . THR A 1 253 ? 87.422 11.941 -39.867 1.00 55.16 253 THR A N 1
ATOM 1718 C CA . THR A 1 253 ? 87.919 12.636 -41.058 1.00 55.16 253 THR A CA 1
ATOM 1719 C C . THR A 1 253 ? 88.465 13.988 -40.617 1.00 55.16 253 THR A C 1
ATOM 1721 O O . THR A 1 253 ? 87.723 14.862 -40.172 1.00 55.16 253 THR A O 1
ATOM 1724 N N . ALA A 1 254 ? 89.789 14.111 -40.684 1.00 53.22 254 ALA A N 1
ATOM 1725 C CA . ALA A 1 254 ? 90.511 15.360 -40.516 1.00 53.22 254 ALA A CA 1
ATOM 1726 C C . ALA A 1 254 ? 90.298 16.278 -41.728 1.00 53.22 254 ALA A C 1
ATOM 1728 O O . ALA A 1 254 ? 90.091 15.812 -42.853 1.00 53.22 254 ALA A O 1
ATOM 1729 N N . ARG A 1 255 ? 90.406 17.578 -41.468 1.00 42.62 255 ARG A N 1
ATOM 1730 C CA . ARG A 1 255 ? 90.834 18.572 -42.445 1.00 42.62 255 ARG A CA 1
ATOM 1731 C C . ARG A 1 255 ? 92.249 18.995 -42.080 1.00 42.62 255 ARG A C 1
ATOM 1733 O O . ARG A 1 255 ? 92.521 19.033 -40.859 1.00 42.62 255 ARG A O 1
#

Foldseek 3Di:
DVVVVVVVVVVVVVVVVVPPPPPQQAEAAAAQVEEEDAEEDESLLHADHFAAEYEHENYEYHNHQEYHAALRGAYAHALYEHEYEAEYEHNVAARRYDYHNYEYEHDNRNHDPLEYEYEHEYEAQEYEYADAAHEYEYEAPYEYEYAAEYYAHNYEYEYDVAAYEYEYAPPYYYHHDAYAYARYEHQVYAQAPQCYDHDPPHDDYHSYYPDPPPPPPPPPPDPPPVSVVVVVVVVVVVVVVVVPPPDPDDDDDDD

Radius of gyration: 34.26 Å; chains: 1; bounding box: 151×37×62 Å